Protein AF-A0A6N3UPP6-F1 (afdb_monomer_lite)

Structure (mmCIF, N/CA/C/O backbone):
data_AF-A0A6N3UPP6-F1
#
_entry.id   AF-A0A6N3UPP6-F1
#
loop_
_atom_site.group_PDB
_atom_site.id
_atom_site.type_symbol
_atom_site.label_atom_id
_atom_site.label_alt_id
_atom_site.label_comp_id
_atom_site.label_asym_id
_atom_site.label_entity_id
_atom_site.label_seq_id
_atom_site.pdbx_PDB_ins_code
_atom_site.Cartn_x
_atom_site.Cartn_y
_atom_site.Cartn_z
_atom_site.occupancy
_atom_site.B_iso_or_equiv
_atom_site.auth_seq_id
_atom_site.auth_comp_id
_atom_site.auth_asym_id
_atom_site.auth_atom_id
_atom_site.pdbx_PDB_model_num
ATOM 1 N N . MET A 1 1 ? 21.012 16.000 -3.725 1.00 40.19 1 MET A N 1
ATOM 2 C CA . MET A 1 1 ? 19.597 15.590 -3.665 1.00 40.19 1 MET A CA 1
ATOM 3 C C . MET A 1 1 ? 18.894 16.282 -4.816 1.00 40.19 1 MET A C 1
ATOM 5 O O . MET A 1 1 ? 18.721 17.494 -4.768 1.00 40.19 1 MET A O 1
ATOM 9 N N . GLU A 1 2 ? 18.623 15.549 -5.890 1.00 44.72 2 GLU A N 1
ATOM 10 C CA . GLU A 1 2 ? 17.840 16.058 -7.018 1.00 44.72 2 GLU A CA 1
ATOM 11 C C . GLU A 1 2 ? 16.368 15.728 -6.761 1.00 44.72 2 GLU A C 1
ATOM 13 O O . GLU A 1 2 ? 16.026 14.572 -6.524 1.00 44.72 2 GLU A O 1
ATOM 18 N N . ILE A 1 3 ? 15.515 16.752 -6.757 1.00 43.28 3 ILE A N 1
ATOM 19 C CA . ILE A 1 3 ? 14.064 16.620 -6.613 1.00 43.28 3 ILE A CA 1
ATOM 20 C C . ILE A 1 3 ? 13.468 16.714 -8.014 1.00 43.28 3 ILE A C 1
ATOM 22 O O . ILE A 1 3 ? 13.667 17.714 -8.701 1.00 43.28 3 ILE A O 1
ATOM 26 N N . SER A 1 4 ? 12.775 15.670 -8.455 1.00 50.06 4 SER A N 1
ATOM 27 C CA . SER A 1 4 ? 12.105 15.624 -9.760 1.00 50.06 4 SER A CA 1
ATOM 28 C C . SER A 1 4 ? 10.664 15.159 -9.566 1.00 50.06 4 SER A C 1
ATOM 30 O O . SER A 1 4 ? 10.416 14.336 -8.696 1.00 50.06 4 SER A O 1
ATOM 32 N N . ALA A 1 5 ? 9.735 15.679 -10.372 1.00 50.38 5 ALA A N 1
ATOM 33 C CA . ALA A 1 5 ? 8.290 15.416 -10.324 1.00 50.38 5 ALA A CA 1
ATOM 34 C C . ALA A 1 5 ? 7.556 15.872 -9.038 1.00 50.38 5 ALA A C 1
ATOM 36 O O . ALA A 1 5 ? 7.946 15.573 -7.911 1.00 50.38 5 ALA A O 1
ATOM 37 N N . LEU A 1 6 ? 6.439 16.584 -9.222 1.00 50.19 6 LEU A N 1
ATOM 38 C CA . LEU A 1 6 ? 5.507 16.987 -8.162 1.00 50.19 6 LEU A CA 1
ATOM 39 C C . LEU A 1 6 ? 4.104 16.522 -8.548 1.00 50.19 6 LEU A C 1
ATOM 41 O O . LEU A 1 6 ? 3.486 17.091 -9.448 1.00 50.19 6 LEU A O 1
ATOM 45 N N . LEU A 1 7 ? 3.585 15.513 -7.847 1.00 53.03 7 LEU A N 1
ATOM 46 C CA . LEU A 1 7 ? 2.223 15.023 -8.064 1.00 53.03 7 LEU A CA 1
ATOM 47 C C . LEU A 1 7 ? 1.259 15.674 -7.066 1.00 53.03 7 LEU A C 1
ATOM 49 O O . LEU A 1 7 ? 1.451 15.608 -5.848 1.00 53.03 7 LEU A O 1
ATOM 53 N N . ARG A 1 8 ? 0.205 16.318 -7.587 1.00 52.94 8 ARG A N 1
ATOM 54 C CA . ARG A 1 8 ? -0.885 16.870 -6.769 1.00 52.94 8 ARG A CA 1
ATOM 55 C C . ARG A 1 8 ? -1.881 15.767 -6.429 1.00 52.94 8 ARG A C 1
ATOM 57 O O . ARG A 1 8 ? -2.428 15.133 -7.327 1.00 52.94 8 ARG A O 1
ATOM 64 N N . ARG A 1 9 ? -2.173 15.597 -5.139 1.00 51.66 9 ARG A N 1
ATOM 65 C CA . ARG A 1 9 ? -3.294 14.768 -4.680 1.00 51.66 9 ARG A CA 1
ATOM 66 C C . ARG A 1 9 ? -4.597 15.448 -5.105 1.00 51.66 9 ARG A C 1
ATOM 68 O O . ARG A 1 9 ? -4.849 16.584 -4.710 1.00 51.66 9 ARG A O 1
ATOM 75 N N . THR A 1 10 ? -5.399 14.790 -5.935 1.00 43.66 10 THR A N 1
ATOM 76 C CA . THR A 1 10 ? -6.771 15.225 -6.229 1.00 43.66 10 THR A CA 1
ATOM 77 C C . THR A 1 10 ? -7.722 14.366 -5.408 1.00 43.66 10 THR A C 1
ATOM 79 O O . THR A 1 10 ? -7.639 13.149 -5.436 1.00 43.66 10 THR A O 1
ATOM 82 N N . SER A 1 11 ? -8.596 15.001 -4.629 1.00 43.03 11 SER A N 1
ATOM 83 C CA . SER A 1 11 ? -9.522 14.350 -3.693 1.00 43.03 11 SER A CA 1
ATOM 84 C C . SER A 1 11 ? -10.878 14.013 -4.328 1.00 43.03 11 SER A C 1
ATOM 86 O O . SER A 1 11 ? -11.910 14.070 -3.659 1.00 43.03 11 SER A O 1
ATOM 88 N N . VAL A 1 12 ? -10.911 13.735 -5.634 1.00 44.53 12 VAL A N 1
ATOM 89 C CA . VAL A 1 12 ? -12.170 13.488 -6.349 1.00 44.53 12 VAL A CA 1
ATOM 90 C C . VAL A 1 12 ? -12.482 11.999 -6.316 1.00 44.53 12 VAL A C 1
ATOM 92 O O . VAL A 1 12 ? -11.755 11.191 -6.881 1.00 44.53 12 VAL A O 1
ATOM 95 N N . THR A 1 13 ? -13.587 11.651 -5.661 1.00 46.31 13 THR A N 1
ATOM 96 C CA . THR A 1 13 ? -14.128 10.292 -5.627 1.00 46.31 13 THR A CA 1
ATOM 97 C C . THR A 1 13 ? -14.619 9.908 -7.023 1.00 46.31 13 THR A C 1
ATOM 99 O O . THR A 1 13 ? -15.568 10.512 -7.524 1.00 46.31 13 THR A O 1
ATOM 102 N N . ASP A 1 14 ? -14.001 8.906 -7.650 1.00 53.34 14 ASP A N 1
ATOM 103 C CA . ASP A 1 14 ? -14.517 8.276 -8.869 1.00 53.34 14 ASP A CA 1
ATOM 104 C C . ASP A 1 14 ? -15.115 6.904 -8.505 1.00 53.34 14 ASP A C 1
ATOM 106 O O . ASP A 1 14 ? -14.369 5.965 -8.218 1.00 53.34 14 ASP A O 1
ATOM 110 N N . PRO A 1 15 ? -16.453 6.746 -8.502 1.00 50.06 15 PRO A N 1
ATOM 111 C CA . PRO A 1 15 ? -17.105 5.460 -8.257 1.00 50.06 15 PRO A CA 1
ATOM 112 C C . PRO A 1 15 ? -16.602 4.339 -9.182 1.00 50.06 15 PRO A C 1
ATOM 114 O O . PRO A 1 15 ? -16.596 3.176 -8.778 1.00 50.06 15 PRO A O 1
ATOM 117 N N . GLY A 1 16 ? -16.130 4.673 -10.390 1.00 56.62 16 GLY A N 1
ATOM 118 C CA . GLY A 1 16 ? -15.524 3.725 -11.322 1.00 56.62 16 GLY A CA 1
ATOM 119 C C . GLY A 1 16 ? -14.176 3.168 -10.853 1.00 56.62 16 GLY A C 1
ATOM 120 O O . GLY A 1 16 ? -13.841 2.035 -11.199 1.00 56.62 16 GLY A O 1
ATOM 121 N N . ALA A 1 17 ? -13.431 3.899 -10.018 1.00 56.72 17 ALA A N 1
ATOM 122 C CA . ALA A 1 17 ? -12.094 3.511 -9.566 1.00 56.72 17 ALA A CA 1
ATOM 123 C C . ALA A 1 17 ? -12.094 2.226 -8.715 1.00 56.72 17 ALA A C 1
ATOM 125 O O . ALA A 1 17 ? -11.149 1.438 -8.780 1.00 56.72 17 ALA A O 1
ATOM 126 N N . THR A 1 18 ? -13.177 1.961 -7.971 1.00 60.41 18 THR A N 1
ATOM 127 C CA . THR A 1 18 ? -13.317 0.750 -7.138 1.00 60.41 18 THR A CA 1
ATOM 128 C C . THR A 1 18 ? -13.396 -0.535 -7.966 1.00 60.41 18 THR A C 1
ATOM 130 O O . THR A 1 18 ? -12.596 -1.449 -7.764 1.00 60.41 18 THR A O 1
ATOM 133 N N . ALA A 1 19 ? -14.314 -0.608 -8.933 1.00 64.50 19 ALA A N 1
ATOM 134 C CA . ALA A 1 19 ? -14.424 -1.751 -9.841 1.00 64.50 19 ALA A CA 1
ATOM 135 C C . ALA A 1 19 ? -13.149 -1.928 -10.687 1.00 64.50 19 ALA A C 1
ATOM 137 O O . ALA A 1 19 ? -12.689 -3.051 -10.897 1.00 64.50 19 ALA A O 1
ATOM 138 N N . GLN A 1 20 ? -12.535 -0.818 -11.108 1.00 73.69 20 GLN A N 1
ATOM 139 C CA . GLN A 1 20 ? -11.300 -0.833 -11.892 1.00 73.69 20 GLN A CA 1
ATOM 140 C C . GLN A 1 20 ? -10.111 -1.424 -11.124 1.00 73.69 20 GLN A C 1
ATOM 142 O O . GLN A 1 20 ? -9.315 -2.141 -11.724 1.00 73.69 20 GLN A O 1
ATOM 147 N N . PHE A 1 21 ? -9.986 -1.176 -9.814 1.00 83.00 21 PHE A N 1
ATOM 148 C CA . PHE A 1 21 ? -8.882 -1.736 -9.027 1.00 83.00 21 PHE A CA 1
ATOM 149 C C . PHE A 1 21 ? -8.971 -3.265 -8.891 1.00 83.00 21 PHE A C 1
ATOM 151 O O . PHE A 1 21 ? -7.972 -3.962 -9.067 1.00 83.00 21 PHE A O 1
ATOM 158 N N . GLY A 1 22 ? -10.173 -3.805 -8.651 1.00 82.44 22 GLY A N 1
ATOM 159 C CA . GLY A 1 22 ? -10.391 -5.256 -8.619 1.00 82.44 22 GLY A CA 1
ATOM 160 C C . GLY A 1 22 ? -9.986 -5.926 -9.937 1.00 82.44 22 GLY A C 1
ATOM 161 O O . GLY A 1 22 ? -9.205 -6.874 -9.930 1.00 82.44 22 GLY A O 1
ATOM 162 N N . CYS A 1 23 ? -10.431 -5.374 -11.070 1.00 85.50 23 CYS A N 1
ATOM 163 C CA . CYS A 1 23 ? -10.029 -5.861 -12.391 1.00 85.50 23 CYS A CA 1
ATOM 164 C C . CYS A 1 23 ? -8.518 -5.737 -12.630 1.00 85.50 23 CYS A C 1
ATOM 166 O O . CYS A 1 23 ? -7.918 -6.675 -13.142 1.00 85.50 23 CYS A O 1
ATOM 168 N N . LEU A 1 24 ? -7.897 -4.623 -12.227 1.00 88.00 24 LEU A N 1
ATOM 169 C CA . LEU A 1 24 ? -6.459 -4.393 -12.381 1.00 88.00 24 LEU A CA 1
ATOM 170 C C . LEU A 1 24 ? -5.628 -5.449 -11.647 1.00 88.00 24 LEU A C 1
ATOM 172 O O . LEU A 1 24 ? -4.723 -6.030 -12.236 1.00 88.00 24 LEU A O 1
ATOM 176 N N . THR A 1 25 ? -5.942 -5.730 -10.381 1.00 85.94 25 THR A N 1
ATOM 177 C CA . THR A 1 25 ? -5.197 -6.734 -9.598 1.00 85.94 25 THR A CA 1
ATOM 178 C C . THR A 1 25 ? -5.322 -8.141 -10.190 1.00 85.94 25 THR A C 1
ATOM 180 O O . THR A 1 25 ? -4.328 -8.864 -10.277 1.00 85.94 25 THR A O 1
ATOM 183 N N . GLN A 1 26 ? -6.519 -8.514 -10.654 1.00 88.00 26 GLN A N 1
ATOM 184 C CA . GLN A 1 26 ? -6.758 -9.801 -11.307 1.00 88.00 26 GLN A CA 1
ATOM 185 C C . GLN A 1 26 ? -6.028 -9.910 -12.654 1.00 88.00 26 GLN A C 1
ATOM 187 O O . GLN A 1 26 ? -5.375 -10.922 -12.912 1.00 88.00 26 GLN A O 1
ATOM 192 N N . ASP A 1 27 ? -6.115 -8.876 -13.489 1.00 90.88 27 ASP A N 1
ATOM 193 C CA . ASP A 1 27 ? -5.466 -8.830 -14.798 1.00 90.88 27 ASP A CA 1
ATOM 194 C C . ASP A 1 27 ? -3.939 -8.873 -14.665 1.00 90.88 27 ASP A C 1
ATOM 196 O O . ASP A 1 27 ? -3.284 -9.688 -15.309 1.00 90.88 27 ASP A O 1
ATOM 200 N N . LEU A 1 28 ? -3.365 -8.101 -13.736 1.00 90.56 28 LEU A N 1
ATOM 201 C CA . LEU A 1 28 ? -1.935 -8.150 -13.427 1.00 90.56 28 LEU A CA 1
ATOM 202 C C . LEU A 1 28 ? -1.478 -9.545 -13.012 1.00 90.56 28 LEU A C 1
ATOM 204 O O . LEU A 1 28 ? -0.473 -10.045 -13.520 1.00 90.56 28 LEU A O 1
ATOM 208 N N . HIS A 1 29 ? -2.212 -10.184 -12.100 1.00 87.62 29 HIS A N 1
ATOM 209 C CA . HIS A 1 29 ? -1.880 -11.534 -11.663 1.00 87.62 29 HIS A CA 1
ATOM 210 C C . HIS A 1 29 ? -1.928 -12.530 -12.829 1.00 87.62 29 HIS A C 1
ATOM 212 O O . HIS A 1 29 ? -1.023 -13.357 -12.972 1.00 87.62 29 HIS A O 1
ATOM 218 N N . GLN A 1 30 ? -2.944 -12.429 -13.691 1.00 91.12 30 GLN A N 1
ATOM 219 C CA . GLN A 1 30 ? -3.067 -13.268 -14.879 1.00 91.12 30 GLN A CA 1
ATOM 220 C C . GLN A 1 30 ? -1.915 -13.025 -15.862 1.00 91.12 30 GLN A C 1
ATOM 222 O O . GLN A 1 30 ? -1.273 -13.987 -16.288 1.00 91.12 30 GLN A O 1
ATOM 227 N N . GLN A 1 31 ? -1.610 -11.764 -16.180 1.00 92.00 31 GLN A N 1
ATOM 228 C CA . GLN A 1 31 ? -0.517 -11.403 -17.079 1.00 92.00 31 GLN A CA 1
ATOM 229 C C . GLN A 1 31 ? 0.828 -11.932 -16.566 1.00 92.00 31 GLN A C 1
ATOM 231 O O . GLN A 1 31 ? 1.557 -12.577 -17.317 1.00 92.00 31 GLN A O 1
ATOM 236 N N . LEU A 1 32 ? 1.147 -11.716 -15.287 1.00 88.94 32 LEU A N 1
ATOM 237 C CA . LEU A 1 32 ? 2.410 -12.166 -14.692 1.00 88.94 32 LEU A CA 1
ATOM 238 C C . LEU A 1 32 ? 2.504 -13.693 -14.625 1.00 88.94 32 LEU A C 1
ATOM 240 O O . LEU A 1 32 ? 3.573 -14.252 -14.866 1.00 88.94 32 LEU A O 1
ATOM 244 N N . SER A 1 33 ? 1.392 -14.377 -14.354 1.00 86.62 33 SER A N 1
ATOM 245 C CA . SER A 1 33 ? 1.356 -15.842 -14.306 1.00 86.62 33 SER A CA 1
ATOM 246 C C . SER A 1 33 ? 1.502 -16.478 -15.691 1.00 86.62 33 SER A C 1
ATOM 248 O O . SER A 1 33 ? 2.164 -17.505 -15.824 1.00 86.62 33 SER A O 1
ATOM 250 N N . MET A 1 34 ? 0.903 -15.878 -16.726 1.00 89.50 34 MET A N 1
ATOM 251 C CA . MET A 1 34 ? 0.924 -16.411 -18.094 1.00 89.50 34 MET A CA 1
ATOM 252 C C . MET A 1 34 ? 2.175 -16.014 -18.883 1.00 89.50 34 MET A C 1
ATOM 254 O O . MET A 1 34 ? 2.694 -16.822 -19.652 1.00 89.50 34 MET A O 1
ATOM 258 N N . HIS A 1 35 ? 2.642 -14.777 -18.722 1.00 88.06 35 HIS A N 1
ATOM 259 C CA . HIS A 1 35 ? 3.670 -14.178 -19.577 1.00 88.06 35 HIS A CA 1
ATOM 260 C C . HIS A 1 35 ? 4.975 -13.867 -18.834 1.00 88.06 35 HIS A C 1
ATOM 262 O O . HIS A 1 35 ? 5.985 -13.569 -19.470 1.00 88.06 35 HIS A O 1
ATOM 268 N N . GLY A 1 36 ? 5.005 -13.970 -17.500 1.00 85.81 36 GLY A N 1
ATOM 269 C CA . GLY A 1 36 ? 6.211 -13.723 -16.712 1.00 85.81 36 GLY A CA 1
ATOM 270 C C . GLY A 1 36 ? 6.796 -12.337 -16.987 1.00 85.81 36 GLY A C 1
ATOM 271 O O . GLY A 1 36 ? 6.097 -11.333 -16.874 1.00 85.81 36 GLY A O 1
ATOM 272 N N . LYS A 1 37 ? 8.077 -12.285 -17.380 1.00 86.94 37 LYS A N 1
ATOM 273 C CA . LYS A 1 37 ? 8.785 -11.034 -17.716 1.00 86.94 37 LYS A CA 1
ATOM 274 C C . LYS A 1 37 ? 8.234 -10.327 -18.966 1.00 86.94 37 LYS A C 1
ATOM 276 O O . LYS A 1 37 ? 8.470 -9.136 -19.125 1.00 86.94 37 LYS A O 1
ATOM 281 N N . GLU A 1 38 ? 7.484 -11.033 -19.813 1.00 88.88 38 GLU A N 1
ATOM 282 C CA . GLU A 1 38 ? 6.887 -10.494 -21.044 1.00 88.88 38 GLU A CA 1
ATOM 283 C C . GLU A 1 38 ? 5.474 -9.923 -20.827 1.00 88.88 38 GLU A C 1
ATOM 285 O O . GLU A 1 38 ? 4.799 -9.547 -21.784 1.00 88.88 38 GLU A O 1
ATOM 290 N N . ALA A 1 39 ? 4.991 -9.871 -19.580 1.00 91.75 39 ALA A N 1
ATOM 291 C CA . ALA A 1 39 ? 3.706 -9.262 -19.255 1.00 91.75 39 ALA A CA 1
ATOM 292 C C . ALA A 1 39 ? 3.663 -7.791 -19.704 1.00 91.75 39 ALA A C 1
ATOM 294 O O . ALA A 1 39 ? 4.552 -7.009 -19.361 1.00 91.75 39 ALA A O 1
ATOM 295 N N . SER A 1 40 ? 2.603 -7.386 -20.414 1.00 91.69 40 SER A N 1
ATOM 296 C CA . SER A 1 40 ? 2.463 -6.010 -20.920 1.00 91.69 40 SER A CA 1
ATOM 297 C C . SER A 1 40 ? 2.521 -4.958 -19.814 1.00 91.69 40 SER A C 1
ATOM 299 O O . SER A 1 40 ? 3.111 -3.900 -20.014 1.00 91.69 40 SER A O 1
ATOM 301 N N . ALA A 1 41 ? 2.005 -5.272 -18.625 1.00 91.69 41 ALA A N 1
ATOM 302 C CA . ALA A 1 41 ? 2.076 -4.381 -17.474 1.00 91.69 41 ALA A CA 1
ATOM 303 C C . ALA A 1 41 ? 3.514 -4.038 -17.041 1.00 91.69 41 ALA A C 1
ATOM 305 O O . ALA A 1 41 ? 3.758 -2.937 -16.556 1.00 91.69 41 ALA A O 1
ATOM 306 N N . LEU A 1 42 ? 4.484 -4.941 -17.242 1.00 92.12 42 LEU A N 1
ATOM 307 C CA . LEU A 1 42 ? 5.899 -4.679 -16.937 1.00 92.12 42 LEU A CA 1
ATOM 308 C C . LEU A 1 42 ? 6.561 -3.728 -17.946 1.00 92.12 42 LEU A C 1
ATOM 310 O O . LEU A 1 42 ? 7.644 -3.211 -17.676 1.00 92.12 42 LEU A O 1
ATOM 314 N N . GLN A 1 43 ? 5.922 -3.504 -19.097 1.00 90.00 43 GLN A N 1
ATOM 315 C CA . GLN A 1 43 ? 6.387 -2.603 -20.153 1.00 90.00 43 GLN A CA 1
ATOM 316 C C . GLN A 1 43 ? 5.728 -1.217 -20.073 1.00 90.00 43 GLN A C 1
ATOM 318 O O . GLN A 1 43 ? 6.107 -0.311 -20.820 1.00 90.00 43 GLN A O 1
ATOM 323 N N . GLU A 1 44 ? 4.744 -1.036 -19.186 1.00 91.31 44 GLU A N 1
ATOM 324 C CA . GLU A 1 44 ? 4.096 0.253 -18.972 1.00 91.31 44 GLU A CA 1
ATOM 325 C C . GLU A 1 44 ? 5.098 1.300 -18.480 1.00 91.31 44 GLU A C 1
ATOM 327 O O . GLU A 1 44 ? 5.967 1.040 -17.647 1.00 91.31 44 GLU A O 1
ATOM 332 N N . LEU A 1 45 ? 4.944 2.522 -18.987 1.00 88.25 45 LEU A N 1
ATOM 333 C CA . LEU A 1 45 ? 5.704 3.679 -18.538 1.00 88.25 45 LEU A CA 1
ATOM 334 C C . LEU A 1 45 ? 4.757 4.696 -17.905 1.00 88.25 45 LEU A C 1
ATOM 336 O O . LEU A 1 45 ? 3.645 4.876 -18.411 1.00 88.25 45 LEU A O 1
ATOM 340 N N . PRO A 1 46 ? 5.201 5.409 -16.857 1.00 85.06 46 PRO A N 1
ATOM 341 C CA . PRO A 1 46 ? 4.415 6.481 -16.269 1.00 85.06 46 PRO A CA 1
ATOM 342 C C . PRO A 1 46 ? 4.157 7.602 -17.285 1.00 85.06 46 PRO A C 1
ATOM 344 O O . PRO A 1 46 ? 4.932 7.806 -18.229 1.00 85.06 46 PRO A O 1
ATOM 347 N N . GLU A 1 47 ? 3.062 8.342 -17.085 1.00 81.31 47 GLU A N 1
ATOM 348 C CA . GLU A 1 47 ? 2.703 9.487 -17.931 1.00 81.31 47 GLU A CA 1
ATOM 349 C C . GLU A 1 47 ? 3.818 10.544 -17.941 1.00 81.31 47 GLU A C 1
ATOM 351 O O . GLU A 1 47 ? 4.260 10.992 -19.003 1.00 81.31 47 GLU A O 1
ATOM 356 N N . GLU A 1 48 ? 4.342 10.886 -16.761 1.00 78.00 48 GLU A N 1
ATOM 357 C CA . GLU A 1 48 ? 5.537 11.712 -16.636 1.00 78.00 48 GLU A CA 1
ATOM 358 C C . GLU A 1 48 ? 6.798 10.866 -16.857 1.00 78.00 48 GLU A C 1
ATOM 360 O O . GLU A 1 48 ? 7.069 9.912 -16.131 1.00 78.00 48 GLU A O 1
ATOM 365 N N . ARG A 1 49 ? 7.609 11.245 -17.849 1.00 83.12 49 ARG A N 1
ATOM 366 C CA . ARG A 1 49 ? 8.774 10.463 -18.300 1.00 83.12 49 ARG A CA 1
ATOM 367 C C . ARG A 1 49 ? 10.114 11.117 -17.975 1.00 83.12 49 ARG A C 1
ATOM 369 O O . ARG A 1 49 ? 11.059 11.026 -18.757 1.00 83.12 49 ARG A O 1
ATOM 376 N N . THR A 1 50 ? 10.207 11.798 -16.836 1.00 82.25 50 THR A N 1
ATOM 377 C CA . THR A 1 50 ? 11.511 12.246 -16.327 1.00 82.25 50 THR A CA 1
ATOM 378 C C . THR A 1 50 ? 12.380 11.026 -15.982 1.00 82.25 50 THR A C 1
ATOM 380 O O . THR A 1 50 ? 11.834 9.990 -15.587 1.00 82.25 50 THR A O 1
ATOM 383 N N . PRO A 1 51 ? 13.719 11.099 -16.121 1.00 82.19 51 PRO A N 1
ATOM 384 C CA . PRO A 1 51 ? 14.598 9.958 -15.850 1.00 82.19 51 PRO A CA 1
ATOM 385 C C . PRO A 1 51 ? 14.365 9.331 -14.470 1.00 82.19 51 PRO A C 1
ATOM 387 O O . PRO A 1 51 ? 14.249 8.115 -14.353 1.00 82.19 51 PRO A O 1
ATOM 390 N N . GLN A 1 52 ? 14.206 10.164 -13.441 1.00 80.12 52 GLN A N 1
ATOM 391 C CA . GLN A 1 52 ? 13.954 9.741 -12.066 1.00 80.12 52 GLN A CA 1
ATOM 392 C C . GLN A 1 52 ? 12.621 8.991 -11.948 1.00 80.12 52 GLN A C 1
ATOM 394 O O . GLN A 1 52 ? 12.570 7.899 -11.387 1.00 80.12 52 GLN A O 1
ATOM 399 N N . ARG A 1 53 ? 11.542 9.525 -12.533 1.00 85.19 53 ARG A N 1
ATOM 400 C CA . ARG A 1 53 ? 10.213 8.902 -12.491 1.00 85.19 53 ARG A CA 1
ATOM 401 C C . ARG A 1 53 ? 10.189 7.543 -13.195 1.00 85.19 53 ARG A C 1
ATOM 403 O O . ARG A 1 53 ? 9.553 6.615 -12.691 1.00 85.19 53 ARG A O 1
ATOM 410 N N . VAL A 1 54 ? 10.899 7.418 -14.318 1.00 87.81 54 VAL A N 1
ATOM 411 C CA . VAL A 1 54 ? 11.046 6.154 -15.056 1.00 87.81 54 VAL A CA 1
ATOM 412 C C . VAL A 1 54 ? 11.853 5.139 -14.243 1.00 87.81 54 VAL A C 1
ATOM 414 O O . VAL A 1 54 ? 11.413 3.998 -14.116 1.00 87.81 54 VAL A O 1
ATOM 417 N N . ILE A 1 55 ? 12.972 5.549 -13.630 1.00 87.75 55 ILE A N 1
ATOM 418 C CA . ILE A 1 55 ? 13.778 4.681 -12.751 1.00 87.75 55 ILE A CA 1
ATOM 419 C C . ILE A 1 55 ? 12.928 4.126 -11.603 1.00 87.75 55 ILE A C 1
ATOM 421 O O . ILE A 1 55 ? 12.997 2.934 -11.318 1.00 87.75 55 ILE A O 1
ATOM 425 N N . MET A 1 56 ? 12.076 4.945 -10.984 1.00 87.38 56 MET A N 1
ATOM 426 C CA . MET A 1 56 ? 11.194 4.484 -9.906 1.00 87.38 56 MET A CA 1
ATOM 427 C C . MET A 1 56 ? 10.146 3.477 -10.375 1.00 87.38 56 MET A C 1
ATOM 429 O O . MET A 1 56 ? 9.878 2.504 -9.672 1.00 87.38 56 MET A O 1
ATOM 433 N N . SER A 1 57 ? 9.590 3.675 -11.572 1.00 91.62 57 SER A N 1
ATOM 434 C CA . SER A 1 57 ? 8.670 2.703 -12.168 1.00 91.62 57 SER A CA 1
ATOM 435 C C . SER A 1 57 ? 9.379 1.372 -12.439 1.00 91.62 57 SER A C 1
ATOM 437 O O . SER A 1 57 ? 8.865 0.313 -12.093 1.00 91.62 57 SER A O 1
ATOM 439 N N . MET A 1 58 ? 10.601 1.418 -12.979 1.00 93.69 58 MET A N 1
ATOM 440 C CA . MET A 1 58 ? 11.435 0.229 -13.194 1.00 93.69 58 MET A CA 1
ATOM 441 C C . MET A 1 58 ? 11.803 -0.466 -11.874 1.00 93.69 58 MET A C 1
ATOM 443 O O . MET A 1 58 ? 11.827 -1.695 -11.799 1.00 93.69 58 MET A O 1
ATOM 447 N N . GLN A 1 59 ? 12.059 0.304 -10.813 1.00 93.56 59 GLN A N 1
ATOM 448 C CA . GLN A 1 59 ? 12.340 -0.222 -9.478 1.00 93.56 59 GLN A CA 1
ATOM 449 C C . GLN A 1 59 ? 11.120 -0.939 -8.893 1.00 93.56 59 GLN A C 1
ATOM 451 O O . GLN A 1 59 ? 11.279 -1.992 -8.279 1.00 93.56 59 GLN A O 1
ATOM 456 N N . ALA A 1 60 ? 9.906 -0.425 -9.122 1.00 94.81 60 ALA A N 1
ATOM 457 C CA . ALA A 1 60 ? 8.674 -1.111 -8.740 1.00 94.81 60 ALA A CA 1
ATOM 458 C C . ALA A 1 60 ? 8.529 -2.461 -9.464 1.00 94.81 60 ALA A C 1
ATOM 460 O O . ALA A 1 60 ? 8.230 -3.458 -8.808 1.00 94.81 60 ALA A O 1
ATOM 461 N N . SER A 1 61 ? 8.818 -2.524 -10.771 1.00 95.12 61 SER A N 1
ATOM 462 C CA . SER A 1 61 ? 8.837 -3.783 -11.537 1.00 95.12 61 SER A CA 1
ATOM 463 C C . SER A 1 61 ? 9.846 -4.780 -10.978 1.00 95.12 61 SER A C 1
ATOM 465 O O . SER A 1 61 ? 9.508 -5.941 -10.747 1.00 95.12 61 SER A O 1
ATOM 467 N N . ASN A 1 62 ? 11.071 -4.327 -10.705 1.00 94.81 62 ASN A N 1
ATOM 468 C CA . ASN A 1 62 ? 12.100 -5.166 -10.102 1.00 94.81 62 ASN A CA 1
ATOM 469 C C . ASN A 1 62 ? 11.675 -5.686 -8.725 1.00 94.81 62 ASN A C 1
ATOM 471 O O . ASN A 1 62 ? 11.742 -6.890 -8.503 1.00 94.81 62 ASN A O 1
ATOM 475 N N . TYR A 1 63 ? 11.202 -4.814 -7.830 1.00 94.69 63 TYR A N 1
ATOM 476 C CA . TYR A 1 63 ? 10.736 -5.213 -6.500 1.00 94.69 63 TYR A CA 1
ATOM 477 C C . TYR A 1 63 ? 9.575 -6.212 -6.573 1.00 94.69 63 TYR A C 1
ATOM 479 O O . TYR A 1 63 ? 9.607 -7.229 -5.881 1.00 94.69 63 TYR A O 1
ATOM 487 N N . LEU A 1 64 ? 8.582 -5.973 -7.438 1.00 93.00 64 LEU A N 1
ATOM 488 C CA . LEU A 1 64 ? 7.463 -6.895 -7.636 1.00 93.00 64 LEU A CA 1
ATOM 489 C C . LEU A 1 64 ? 7.964 -8.282 -8.057 1.00 93.00 64 LEU A C 1
ATOM 491 O O . LEU A 1 64 ? 7.618 -9.283 -7.434 1.00 93.00 64 LEU A O 1
ATOM 495 N N . LEU A 1 65 ? 8.811 -8.344 -9.084 1.00 92.19 65 LEU A N 1
ATOM 496 C CA . LEU A 1 65 ? 9.336 -9.607 -9.594 1.00 92.19 65 LEU A CA 1
ATOM 497 C C . LEU A 1 65 ? 10.169 -10.346 -8.544 1.00 92.19 65 LEU A C 1
ATOM 499 O O . LEU A 1 65 ? 9.914 -11.522 -8.291 1.00 92.19 65 LEU A O 1
ATOM 503 N N . THR A 1 66 ? 11.124 -9.666 -7.907 1.00 91.94 66 THR A N 1
ATOM 504 C CA . THR A 1 66 ? 12.068 -10.326 -6.999 1.00 91.94 66 THR A CA 1
ATOM 505 C C . THR A 1 66 ? 11.469 -10.646 -5.642 1.00 91.94 66 THR A C 1
ATOM 507 O O . THR A 1 66 ? 11.710 -11.720 -5.108 1.00 91.94 66 THR A O 1
ATOM 510 N N . SER A 1 67 ? 10.718 -9.718 -5.051 1.00 88.06 67 SER A N 1
ATOM 511 C CA . SER A 1 67 ? 10.269 -9.855 -3.664 1.00 88.06 67 SER A CA 1
ATOM 512 C C . SER A 1 67 ? 8.908 -10.521 -3.541 1.00 88.06 67 SER A C 1
ATOM 514 O O . SER A 1 67 ? 8.618 -11.072 -2.485 1.00 88.06 67 SER A O 1
ATOM 516 N N . LEU A 1 68 ? 8.077 -10.466 -4.586 1.00 79.88 68 LEU A N 1
ATOM 517 C CA . LEU A 1 68 ? 6.678 -10.896 -4.504 1.00 79.88 68 LEU A CA 1
ATOM 518 C C . LEU A 1 68 ? 6.358 -12.088 -5.417 1.00 79.88 68 LEU A C 1
ATOM 520 O O . LEU A 1 68 ? 5.428 -12.832 -5.121 1.00 79.88 68 LEU A O 1
ATOM 524 N N . TYR A 1 69 ? 7.135 -12.301 -6.484 1.00 83.69 69 TYR A N 1
ATOM 525 C CA . TYR A 1 69 ? 6.952 -13.417 -7.425 1.00 83.69 69 TYR A CA 1
ATOM 526 C C . TYR A 1 69 ? 8.145 -14.387 -7.499 1.00 83.69 69 TYR A C 1
ATOM 528 O O . TYR A 1 69 ? 8.084 -15.348 -8.270 1.00 83.69 69 TYR A O 1
ATOM 536 N N . ASP A 1 70 ? 9.210 -14.148 -6.722 1.00 86.44 70 ASP A N 1
ATOM 537 C CA . ASP A 1 70 ? 10.455 -14.937 -6.719 1.00 86.44 70 ASP A CA 1
ATOM 538 C C . ASP A 1 70 ? 11.024 -15.155 -8.139 1.00 86.44 70 ASP A C 1
ATOM 540 O O . ASP A 1 70 ? 11.341 -16.262 -8.583 1.00 86.44 70 ASP A O 1
ATOM 544 N N . LYS A 1 71 ? 11.067 -14.068 -8.917 1.00 87.31 71 LYS A N 1
ATOM 545 C CA . LYS A 1 71 ? 11.623 -14.014 -10.274 1.00 87.31 71 LYS A CA 1
ATOM 546 C C . LYS A 1 71 ? 12.862 -13.133 -10.305 1.00 87.31 71 LYS A C 1
ATOM 548 O O . LYS A 1 71 ? 13.046 -12.240 -9.487 1.00 87.31 71 LYS A O 1
ATOM 553 N N . GLU A 1 72 ? 13.700 -13.339 -11.311 1.00 89.88 72 GLU A N 1
ATOM 554 C CA . GLU A 1 72 ? 14.803 -12.426 -11.600 1.00 89.88 72 GLU A CA 1
ATOM 555 C C . GLU A 1 72 ? 14.306 -11.010 -11.928 1.00 89.88 72 GLU A C 1
ATOM 557 O O . GLU A 1 72 ? 13.253 -10.834 -12.551 1.00 89.88 72 GLU A O 1
ATOM 562 N N . LYS A 1 73 ? 15.127 -10.008 -11.593 1.00 92.00 73 LYS A N 1
ATOM 563 C CA . LYS A 1 73 ? 14.888 -8.616 -11.983 1.00 92.00 73 LYS A CA 1
ATOM 564 C C . LYS A 1 73 ? 14.793 -8.460 -13.509 1.00 92.00 73 LYS A C 1
ATOM 566 O O . LYS A 1 73 ? 15.364 -9.247 -14.271 1.00 92.00 73 LYS A O 1
ATOM 571 N N . LEU A 1 74 ? 14.059 -7.435 -13.937 1.00 93.50 74 LEU A N 1
ATOM 572 C CA . LEU A 1 74 ? 13.873 -7.081 -15.346 1.00 93.50 74 LEU A CA 1
ATOM 573 C C . LEU A 1 74 ? 14.877 -6.015 -15.800 1.00 93.50 74 LEU A C 1
ATOM 575 O O . LEU A 1 74 ? 15.344 -6.043 -16.934 1.00 93.50 74 LEU A O 1
ATOM 579 N N . HIS A 1 75 ? 15.222 -5.083 -14.910 1.00 92.38 75 HIS A N 1
ATOM 580 C CA . HIS A 1 75 ? 16.090 -3.949 -15.213 1.00 92.38 75 HIS A CA 1
ATOM 581 C C . HIS A 1 75 ? 17.400 -4.058 -14.433 1.00 92.38 75 HIS A C 1
ATOM 583 O O . HIS A 1 75 ? 17.436 -3.808 -13.227 1.00 92.38 75 HIS A O 1
ATOM 589 N N . ASP A 1 76 ? 18.492 -4.415 -15.112 1.00 89.19 76 ASP A N 1
ATOM 590 C CA . ASP A 1 76 ? 19.755 -4.755 -14.447 1.00 89.19 76 ASP A CA 1
ATOM 591 C C . ASP A 1 76 ? 20.381 -3.609 -13.648 1.00 89.19 76 ASP A C 1
ATOM 593 O O . ASP A 1 76 ? 20.954 -3.846 -12.584 1.00 89.19 76 ASP A O 1
ATOM 597 N N . ASN A 1 77 ? 20.217 -2.374 -14.116 1.00 87.75 77 ASN A N 1
ATOM 598 C CA . ASN A 1 77 ? 20.824 -1.185 -13.512 1.00 87.75 77 ASN A CA 1
ATOM 599 C C . ASN A 1 77 ? 19.912 -0.481 -12.496 1.00 87.75 77 ASN A C 1
ATOM 601 O O . ASN A 1 77 ? 20.197 0.645 -12.097 1.00 87.75 77 ASN A O 1
ATOM 605 N N . VAL A 1 78 ? 18.802 -1.110 -12.105 1.00 89.94 78 VAL A N 1
ATOM 606 C CA . VAL A 1 78 ? 17.823 -0.527 -11.184 1.00 89.94 78 VAL A CA 1
ATOM 607 C C . VAL A 1 78 ? 17.714 -1.393 -9.933 1.00 89.94 78 VAL A C 1
ATOM 609 O O . VAL A 1 78 ? 17.788 -2.622 -9.998 1.00 89.94 78 VAL A O 1
ATOM 612 N N . ALA A 1 79 ? 17.552 -0.748 -8.779 1.00 89.12 79 ALA A N 1
ATOM 613 C CA . ALA A 1 79 ? 17.411 -1.427 -7.498 1.00 89.12 79 ALA A CA 1
ATOM 614 C C . ALA A 1 79 ? 16.183 -2.357 -7.462 1.00 89.12 79 ALA A C 1
ATOM 616 O O . ALA A 1 79 ? 15.247 -2.231 -8.252 1.00 89.12 79 ALA A O 1
ATOM 617 N N . THR A 1 80 ? 16.190 -3.291 -6.513 1.00 92.69 80 THR A N 1
ATOM 618 C CA . THR A 1 80 ? 15.069 -4.196 -6.209 1.00 92.69 80 THR A CA 1
ATOM 619 C C . THR A 1 80 ? 14.364 -3.819 -4.907 1.00 92.69 80 THR A C 1
ATOM 621 O O . THR A 1 80 ? 13.520 -4.562 -4.429 1.00 92.69 80 THR A O 1
ATOM 624 N N . THR A 1 81 ? 14.718 -2.694 -4.283 1.00 91.75 81 THR A N 1
ATOM 625 C CA . THR A 1 81 ? 14.111 -2.244 -3.026 1.00 91.75 81 THR A CA 1
ATOM 626 C C . THR A 1 81 ? 12.736 -1.626 -3.269 1.00 91.75 81 THR A C 1
ATOM 628 O O . THR A 1 81 ? 12.504 -1.001 -4.300 1.00 91.75 81 THR A O 1
ATOM 631 N N . ASN A 1 82 ? 11.826 -1.749 -2.299 1.00 93.06 82 ASN A N 1
ATOM 632 C CA . ASN A 1 82 ? 10.489 -1.160 -2.393 1.00 93.06 82 ASN A CA 1
ATOM 633 C C . ASN A 1 82 ? 10.560 0.381 -2.515 1.00 93.06 82 ASN A C 1
ATOM 635 O O . ASN A 1 82 ? 10.949 1.035 -1.538 1.00 93.06 82 ASN A O 1
ATOM 639 N N . PRO A 1 83 ? 10.133 0.979 -3.647 1.00 90.88 83 PRO A N 1
ATOM 640 C CA . PRO A 1 83 ? 10.209 2.426 -3.857 1.00 90.88 83 PRO A CA 1
ATOM 641 C C . PRO A 1 83 ? 9.220 3.221 -2.987 1.00 90.88 83 PRO A C 1
ATOM 643 O O . PRO A 1 83 ? 9.363 4.435 -2.851 1.00 90.88 83 PRO A O 1
ATOM 646 N N . PHE A 1 84 ? 8.236 2.564 -2.365 1.00 91.44 84 PHE A N 1
ATOM 647 C CA . PHE A 1 84 ? 7.225 3.190 -1.509 1.00 91.44 84 PHE A CA 1
ATOM 648 C C . PHE A 1 84 ? 7.442 2.932 -0.010 1.00 91.44 84 PHE A C 1
ATOM 650 O O . PHE A 1 84 ? 6.601 3.304 0.812 1.00 91.44 84 PHE A O 1
ATOM 657 N N . LYS A 1 85 ? 8.574 2.326 0.385 1.00 89.06 85 LYS A N 1
ATOM 658 C CA . LYS A 1 85 ? 8.845 1.927 1.780 1.00 89.06 85 LYS A CA 1
ATOM 659 C C . LYS A 1 85 ? 8.674 3.066 2.795 1.00 89.06 85 LYS A C 1
ATOM 661 O O . LYS A 1 85 ? 8.246 2.799 3.914 1.00 89.06 85 LYS A O 1
ATOM 666 N N . GLY A 1 86 ? 8.995 4.307 2.422 1.00 84.44 86 GLY A N 1
ATOM 667 C CA . GLY A 1 86 ? 8.910 5.484 3.299 1.00 84.44 86 GLY A CA 1
ATOM 668 C C . GLY A 1 86 ? 7.550 6.191 3.324 1.00 84.44 86 GLY A C 1
ATOM 669 O O . GLY A 1 86 ? 7.341 7.084 4.143 1.00 84.44 86 GLY A O 1
ATOM 670 N N . MET A 1 87 ? 6.615 5.815 2.453 1.00 86.69 87 MET A N 1
ATOM 671 C CA . MET A 1 87 ? 5.350 6.537 2.306 1.00 86.69 87 MET A CA 1
ATOM 672 C C . MET A 1 87 ? 4.374 6.275 3.445 1.00 86.69 87 MET A C 1
ATOM 674 O O . MET A 1 87 ? 4.386 5.184 4.006 1.00 86.69 87 MET A O 1
ATOM 678 N N . ASP A 1 88 ? 3.509 7.243 3.764 1.00 89.81 88 ASP A N 1
ATOM 679 C CA . ASP A 1 88 ? 2.410 7.037 4.718 1.00 89.81 88 ASP A CA 1
ATOM 680 C C . ASP A 1 88 ? 1.262 6.201 4.128 1.00 89.81 88 ASP A C 1
ATOM 682 O O . ASP A 1 88 ? 1.134 6.061 2.906 1.00 89.81 88 ASP A O 1
ATOM 686 N N . ARG A 1 89 ? 0.434 5.623 5.009 1.00 92.75 89 ARG A N 1
ATOM 687 C CA . ARG A 1 89 ? -0.673 4.727 4.637 1.00 92.75 89 ARG A CA 1
ATOM 688 C C . ARG A 1 89 ? -1.659 5.395 3.676 1.00 92.75 89 ARG A C 1
ATOM 690 O O . ARG A 1 89 ? -2.011 4.796 2.662 1.00 92.75 89 ARG A O 1
ATOM 697 N N . LEU A 1 90 ? -2.069 6.630 3.967 1.00 89.75 90 LEU A N 1
ATOM 698 C CA . LEU A 1 90 ? -3.015 7.372 3.129 1.00 89.75 90 LEU A CA 1
ATOM 699 C C . LEU A 1 90 ? -2.477 7.579 1.714 1.00 89.75 90 LEU A C 1
ATOM 701 O O . LEU A 1 90 ? -3.195 7.427 0.730 1.00 89.75 90 LEU A O 1
ATOM 705 N N . SER A 1 91 ? -1.193 7.874 1.593 1.00 87.62 91 SER A N 1
ATOM 706 C CA . SER A 1 91 ? -0.568 8.092 0.297 1.00 87.62 91 SER A CA 1
ATOM 707 C C . SER A 1 91 ? -0.437 6.795 -0.503 1.00 87.62 91 SER A C 1
ATOM 709 O O . SER A 1 91 ? -0.702 6.798 -1.701 1.00 87.62 91 SER A O 1
ATOM 711 N N . LEU A 1 92 ? -0.098 5.677 0.152 1.00 92.06 92 LEU A N 1
ATOM 712 C CA . LEU A 1 92 ? -0.142 4.346 -0.470 1.00 92.06 92 LEU A CA 1
ATOM 713 C C . LEU A 1 92 ? -1.555 4.003 -0.963 1.00 92.06 92 LEU A C 1
ATOM 715 O O . LEU A 1 92 ? -1.713 3.491 -2.068 1.00 92.06 92 LEU A O 1
ATOM 719 N N . SER A 1 93 ? -2.574 4.331 -0.163 1.00 91.25 93 SER A N 1
ATOM 720 C CA . SER A 1 93 ? -3.982 4.154 -0.522 1.00 91.25 93 SER A CA 1
ATOM 721 C C . SER A 1 93 ? -4.355 4.949 -1.777 1.00 91.25 93 SER A C 1
ATOM 723 O O . SER A 1 93 ? -4.895 4.382 -2.726 1.00 91.25 93 SER A O 1
ATOM 725 N N . HIS A 1 94 ? -3.993 6.233 -1.842 1.00 87.56 94 HIS A N 1
ATOM 726 C CA . HIS A 1 94 ? -4.217 7.042 -3.043 1.00 87.56 94 HIS A CA 1
ATOM 727 C C . HIS A 1 94 ? -3.490 6.478 -4.268 1.00 87.56 94 HIS A C 1
ATOM 729 O O . HIS A 1 94 ? -4.088 6.395 -5.334 1.00 87.56 94 HIS A O 1
ATOM 735 N N . ILE A 1 95 ? -2.233 6.041 -4.140 1.00 87.81 95 ILE A N 1
ATOM 736 C CA . ILE A 1 95 ? -1.503 5.453 -5.273 1.00 87.81 95 ILE A CA 1
ATOM 737 C C . ILE A 1 95 ? -2.205 4.184 -5.761 1.00 87.81 95 ILE A C 1
ATOM 739 O O . ILE A 1 95 ? -2.493 4.063 -6.948 1.00 87.81 95 ILE A O 1
ATOM 743 N N . ALA A 1 96 ? -2.530 3.255 -4.864 1.00 90.75 96 ALA A N 1
ATOM 744 C CA . ALA A 1 96 ? -3.149 1.989 -5.239 1.00 90.75 96 ALA A CA 1
ATOM 745 C C . ALA A 1 96 ? -4.523 2.188 -5.910 1.00 90.75 96 ALA A C 1
ATOM 747 O O . ALA A 1 96 ? -4.761 1.707 -7.025 1.00 90.75 96 ALA A O 1
ATOM 748 N N . PHE A 1 97 ? -5.415 2.940 -5.265 1.00 86.75 97 PHE A N 1
ATOM 749 C CA . PHE A 1 97 ? -6.826 3.002 -5.651 1.00 86.75 97 PHE A CA 1
ATOM 750 C C . PHE A 1 97 ? -7.156 4.162 -6.595 1.00 86.75 97 PHE A C 1
ATOM 752 O O . PHE A 1 97 ? -8.067 4.035 -7.406 1.00 86.75 97 PHE A O 1
ATOM 759 N N . GLU A 1 98 ? -6.389 5.249 -6.550 1.00 82.50 98 GLU A N 1
ATOM 760 C CA . GLU A 1 98 ? -6.673 6.506 -7.261 1.00 82.50 98 GLU A CA 1
ATOM 761 C C . GLU A 1 98 ? -5.498 6.960 -8.147 1.00 82.50 98 GLU A C 1
ATOM 763 O O . GLU A 1 98 ? -5.538 8.035 -8.739 1.00 82.50 98 GLU A O 1
ATOM 768 N N . GLY A 1 99 ? -4.452 6.134 -8.287 1.00 67.56 99 GLY A N 1
ATOM 769 C CA . GLY A 1 99 ? -3.213 6.489 -8.987 1.00 67.56 99 GLY A CA 1
ATOM 770 C C . GLY A 1 99 ? -3.357 6.786 -10.483 1.00 67.56 99 GLY A C 1
ATOM 771 O O . GLY A 1 99 ? -2.436 7.353 -11.072 1.00 67.56 99 GLY A O 1
ATOM 772 N N . GLY A 1 100 ? -4.499 6.449 -11.094 1.00 72.62 100 GLY A N 1
ATOM 773 C CA . GLY A 1 100 ? -4.826 6.793 -12.480 1.00 72.62 100 GLY A CA 1
ATOM 774 C C . GLY A 1 100 ? -3.697 6.465 -13.463 1.00 72.62 100 GLY A C 1
ATOM 775 O O . GLY A 1 100 ? -3.118 5.387 -13.394 1.00 72.62 100 GLY A O 1
ATOM 776 N N . GLN A 1 101 ? -3.390 7.407 -14.364 1.00 69.12 101 GLN A N 1
ATOM 777 C CA . GLN A 1 101 ? -2.259 7.325 -15.306 1.00 69.12 101 GLN A CA 1
ATOM 778 C C . GLN A 1 101 ? -0.934 7.855 -14.722 1.00 69.12 101 GLN A C 1
ATOM 780 O O . GLN A 1 101 ? 0.131 7.655 -15.308 1.00 69.12 101 GLN A O 1
ATOM 785 N N . ALA A 1 102 ? -0.974 8.495 -13.547 1.00 79.19 102 ALA A N 1
ATOM 786 C CA . ALA A 1 102 ? 0.223 9.003 -12.878 1.00 79.19 102 ALA A CA 1
ATOM 787 C C . ALA A 1 102 ? 1.122 7.868 -12.353 1.00 79.19 102 ALA A C 1
ATOM 789 O O . ALA A 1 102 ? 2.333 8.056 -12.191 1.00 79.19 102 ALA A O 1
ATOM 790 N N . PHE A 1 103 ? 0.538 6.691 -12.112 1.00 87.00 103 PHE A N 1
ATOM 791 C CA . PHE A 1 103 ? 1.223 5.470 -11.694 1.00 87.00 103 PHE A CA 1
ATOM 792 C C . PHE A 1 103 ? 0.853 4.307 -12.609 1.00 87.00 103 PHE A C 1
ATOM 794 O O . PHE A 1 103 ? -0.314 4.120 -12.945 1.00 87.00 103 PHE A O 1
ATOM 801 N N . THR A 1 104 ? 1.852 3.512 -12.982 1.00 91.06 104 THR A N 1
ATOM 802 C CA . THR A 1 104 ? 1.654 2.284 -13.767 1.00 91.06 104 THR A CA 1
ATOM 803 C C . THR A 1 104 ? 0.891 1.234 -12.963 1.00 91.06 104 THR A C 1
ATOM 805 O O . THR A 1 104 ? 0.838 1.290 -11.729 1.00 91.06 104 THR A O 1
ATOM 808 N N . ALA A 1 105 ? 0.330 0.228 -13.634 1.00 91.56 105 ALA A N 1
ATOM 809 C CA . ALA A 1 105 ? -0.377 -0.855 -12.959 1.00 91.56 105 ALA A CA 1
ATOM 810 C C . ALA A 1 105 ? 0.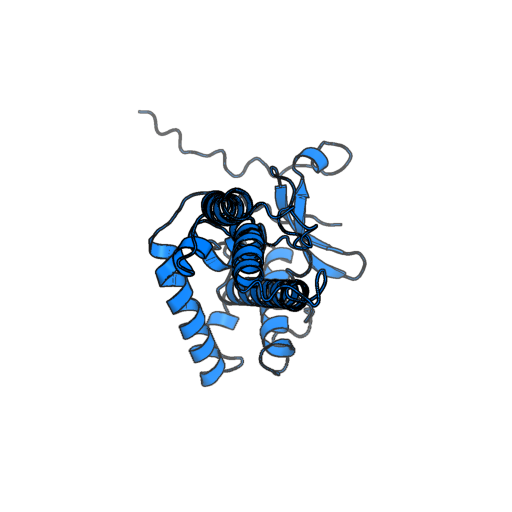519 -1.580 -11.932 1.00 91.56 105 ALA A C 1
ATOM 812 O O . ALA A 1 105 ? 0.090 -1.866 -10.811 1.00 91.56 105 ALA A O 1
ATOM 813 N N . ILE A 1 106 ? 1.795 -1.779 -12.271 1.00 93.88 106 ILE A N 1
ATOM 814 C CA . ILE A 1 106 ? 2.813 -2.371 -11.393 1.00 93.88 106 ILE A CA 1
ATOM 815 C C . ILE A 1 106 ? 3.029 -1.537 -10.129 1.00 93.88 106 ILE A C 1
ATOM 817 O O . ILE A 1 106 ? 3.045 -2.071 -9.022 1.00 93.88 106 ILE A O 1
ATOM 821 N N . GLU A 1 107 ? 3.152 -0.220 -10.259 1.00 93.62 107 GLU A N 1
ATOM 822 C CA . GLU A 1 107 ? 3.334 0.668 -9.109 1.00 93.62 107 GLU A CA 1
ATOM 823 C C . GLU A 1 107 ? 2.131 0.665 -8.173 1.00 93.62 107 GLU A C 1
ATOM 825 O O . GLU A 1 107 ? 2.294 0.616 -6.952 1.00 93.62 107 GLU A O 1
ATOM 830 N N . ARG A 1 108 ? 0.924 0.656 -8.743 1.00 92.69 108 ARG A N 1
ATOM 831 C CA . ARG A 1 108 ? -0.322 0.555 -7.978 1.00 92.69 108 ARG A CA 1
ATOM 832 C C . ARG A 1 108 ? -0.395 -0.766 -7.209 1.00 92.69 108 ARG A C 1
ATOM 834 O O . ARG A 1 108 ? -0.772 -0.761 -6.037 1.00 92.69 108 ARG A O 1
ATOM 841 N N . GLN A 1 109 ? 0.031 -1.872 -7.824 1.00 92.56 109 GLN A N 1
ATOM 842 C CA . GLN A 1 109 ? 0.121 -3.179 -7.168 1.00 92.56 109 GLN A CA 1
ATOM 843 C C . GLN A 1 109 ? 1.140 -3.178 -6.025 1.00 92.56 109 GLN A C 1
ATOM 845 O O . GLN A 1 109 ? 0.834 -3.642 -4.927 1.00 92.56 109 GLN A O 1
ATOM 850 N N . VAL A 1 110 ? 2.337 -2.630 -6.245 1.00 94.75 110 VAL A N 1
ATOM 851 C CA . VAL A 1 110 ? 3.363 -2.552 -5.196 1.00 94.75 110 VAL A CA 1
ATOM 852 C C . VAL A 1 110 ? 2.888 -1.681 -4.029 1.00 94.75 110 VAL A C 1
ATOM 854 O O . VAL A 1 110 ? 3.072 -2.064 -2.871 1.00 94.75 110 VAL A O 1
ATOM 857 N N . ALA A 1 111 ? 2.237 -0.545 -4.299 1.00 93.94 111 ALA A N 1
ATOM 858 C CA . ALA A 1 111 ? 1.658 0.300 -3.256 1.00 93.94 111 ALA A CA 1
ATOM 859 C C . ALA A 1 111 ? 0.587 -0.449 -2.445 1.00 93.94 111 ALA A C 1
ATOM 861 O O . ALA A 1 111 ? 0.605 -0.399 -1.214 1.00 93.94 111 ALA A O 1
ATOM 862 N N . PHE A 1 112 ? -0.290 -1.203 -3.115 1.00 93.69 112 PHE A N 1
ATOM 863 C CA . PHE A 1 112 ? -1.309 -2.030 -2.465 1.00 93.69 112 PHE A CA 1
ATOM 864 C C . PHE A 1 112 ? -0.716 -3.143 -1.592 1.00 93.69 112 PHE A C 1
ATOM 866 O O . PHE A 1 112 ? -1.196 -3.382 -0.482 1.00 93.69 112 PHE A O 1
ATOM 873 N N . MET A 1 113 ? 0.335 -3.815 -2.057 1.00 93.31 113 MET A N 1
ATOM 874 C CA . MET A 1 113 ? 0.985 -4.874 -1.281 1.00 93.31 113 MET A CA 1
ATOM 875 C C . MET A 1 113 ? 1.730 -4.303 -0.075 1.00 93.31 113 MET A C 1
ATOM 877 O O . MET A 1 113 ? 1.550 -4.785 1.036 1.00 93.31 113 MET A O 1
ATOM 881 N N . THR A 1 114 ? 2.434 -3.182 -0.258 1.00 94.50 114 THR A N 1
ATOM 882 C CA . THR A 1 114 ? 3.083 -2.449 0.844 1.00 94.50 114 THR A CA 1
ATOM 883 C C . THR A 1 114 ? 2.076 -2.023 1.914 1.00 94.50 114 THR A C 1
ATOM 885 O O . THR A 1 114 ? 2.341 -2.124 3.109 1.00 94.50 114 THR A O 1
ATOM 888 N N . LEU A 1 115 ? 0.912 -1.529 1.485 1.00 94.19 115 LEU A N 1
ATOM 889 C CA . LEU A 1 115 ? -0.207 -1.190 2.359 1.00 94.19 115 LEU A CA 1
ATOM 890 C C . LEU A 1 115 ? -0.724 -2.424 3.111 1.00 94.19 115 LEU A C 1
ATOM 892 O O . LEU A 1 115 ? -0.917 -2.361 4.321 1.00 94.19 115 LEU A O 1
ATOM 896 N N . THR A 1 116 ? -0.934 -3.533 2.402 1.00 93.12 116 THR A N 1
ATOM 897 C CA . THR A 1 116 ? -1.490 -4.773 2.962 1.00 93.12 116 THR A CA 1
ATOM 898 C C . THR A 1 116 ? -0.566 -5.393 4.004 1.00 93.12 116 THR A C 1
ATOM 900 O O . THR A 1 116 ? -1.044 -5.789 5.064 1.00 93.12 116 THR A O 1
ATOM 903 N N . ASP A 1 117 ? 0.743 -5.412 3.752 1.00 93.19 117 ASP A N 1
ATOM 904 C CA . ASP A 1 117 ? 1.734 -5.928 4.700 1.00 93.19 117 ASP A CA 1
ATOM 905 C C . ASP A 1 117 ? 1.719 -5.131 6.012 1.00 93.19 117 ASP A C 1
ATOM 907 O O . ASP A 1 117 ? 1.736 -5.708 7.100 1.00 93.19 117 ASP A O 1
ATOM 911 N N . ARG A 1 118 ? 1.604 -3.799 5.928 1.00 93.31 118 ARG A N 1
ATOM 912 C CA . ARG A 1 118 ? 1.521 -2.932 7.114 1.00 93.31 118 ARG A CA 1
ATOM 913 C C . ARG A 1 118 ? 0.187 -3.052 7.847 1.00 93.31 118 ARG A C 1
ATOM 915 O O . ARG A 1 118 ? 0.170 -3.067 9.076 1.00 93.31 118 ARG A O 1
ATOM 922 N N . ASP A 1 119 ? -0.922 -3.160 7.115 1.00 94.56 119 ASP A N 1
ATOM 923 C CA . ASP A 1 119 ? -2.237 -3.411 7.711 1.00 94.56 119 ASP A CA 1
ATOM 924 C C . ASP A 1 119 ? -2.244 -4.767 8.444 1.00 94.56 119 ASP A C 1
ATOM 926 O O . ASP A 1 119 ? -2.834 -4.882 9.519 1.00 94.56 119 ASP A O 1
ATOM 930 N N . LEU A 1 120 ? -1.573 -5.789 7.897 1.00 92.88 120 LEU A N 1
ATOM 931 C CA . LEU A 1 120 ? -1.409 -7.095 8.539 1.00 92.88 120 LEU A CA 1
ATOM 932 C C . LEU A 1 120 ? -0.543 -7.000 9.801 1.00 92.88 120 LEU A C 1
ATOM 934 O O . LEU A 1 120 ? -0.925 -7.538 10.838 1.00 92.88 120 LEU A O 1
ATOM 938 N N . GLU A 1 121 ? 0.582 -6.287 9.742 1.00 91.69 121 GLU A N 1
ATOM 939 C CA . GLU A 1 121 ? 1.436 -6.049 10.909 1.00 91.69 121 GLU A CA 1
ATOM 940 C C . GLU A 1 121 ? 0.655 -5.366 12.041 1.00 91.69 121 GLU A C 1
ATOM 942 O O . GLU A 1 121 ? 0.663 -5.841 13.178 1.00 91.69 121 GLU A O 1
ATOM 947 N N . PHE A 1 122 ? -0.099 -4.309 11.726 1.00 91.75 122 PHE A N 1
ATOM 948 C CA . PHE A 1 122 ? -0.928 -3.610 12.705 1.00 91.75 122 PHE A CA 1
ATOM 949 C C . PHE A 1 122 ? -2.047 -4.496 13.272 1.00 91.75 122 PHE A C 1
ATOM 951 O O . PHE A 1 122 ? -2.334 -4.462 14.472 1.00 91.75 122 PHE A O 1
ATOM 958 N N . ARG A 1 123 ? -2.672 -5.334 12.436 1.00 90.19 123 ARG A N 1
ATOM 959 C CA . ARG A 1 123 ? -3.652 -6.329 12.899 1.00 90.19 123 ARG A CA 1
ATOM 960 C C . ARG A 1 123 ? -3.031 -7.322 13.869 1.00 90.19 123 ARG A C 1
ATOM 962 O O . ARG A 1 123 ? -3.645 -7.586 14.894 1.00 90.19 123 ARG A O 1
ATOM 969 N N . ASN A 1 124 ? -1.829 -7.814 13.590 1.00 88.38 124 ASN A N 1
ATOM 970 C CA . ASN A 1 124 ? -1.129 -8.743 14.475 1.00 88.38 124 ASN A CA 1
ATOM 971 C C . ASN A 1 124 ? -0.772 -8.076 15.813 1.00 88.38 124 ASN A C 1
ATOM 973 O O . ASN A 1 124 ? -1.059 -8.637 16.864 1.00 88.38 124 ASN A O 1
ATOM 977 N N . GLN A 1 125 ? -0.256 -6.841 15.790 1.00 85.75 125 GLN A N 1
ATOM 978 C CA . GLN A 1 125 ? 0.058 -6.068 17.005 1.00 85.75 125 GLN A CA 1
ATOM 979 C C . GLN A 1 125 ? -1.162 -5.824 17.901 1.00 85.75 125 GLN A C 1
ATOM 981 O O . GLN A 1 125 ? -1.029 -5.651 19.110 1.00 85.75 125 GLN A O 1
ATOM 986 N N . THR A 1 126 ? -2.353 -5.772 17.307 1.00 82.50 126 THR A N 1
ATOM 987 C CA . THR A 1 126 ? -3.599 -5.463 18.016 1.00 82.50 126 THR A CA 1
ATOM 988 C C . THR A 1 126 ? -4.445 -6.693 18.327 1.00 82.50 126 THR A C 1
ATOM 990 O O . THR A 1 126 ? -5.381 -6.594 19.116 1.00 82.50 126 THR A O 1
ATOM 993 N N . PHE A 1 127 ? -4.118 -7.849 17.745 1.00 76.44 127 PHE A N 1
ATOM 994 C CA . PHE A 1 127 ? -4.797 -9.117 18.001 1.00 76.44 127 PHE A CA 1
ATOM 995 C C . PHE A 1 127 ? -4.583 -9.577 19.450 1.00 76.44 127 PHE A C 1
ATOM 997 O O . PHE A 1 127 ? -5.555 -9.863 20.153 1.00 76.44 127 PHE A O 1
ATOM 1004 N N . ASP A 1 128 ? -3.336 -9.525 19.927 1.00 65.19 128 ASP A N 1
ATOM 1005 C CA . ASP A 1 128 ? -2.942 -9.974 21.273 1.00 65.19 128 ASP A CA 1
ATOM 1006 C C . ASP A 1 128 ? -3.358 -9.007 22.396 1.00 65.19 128 ASP A C 1
ATOM 1008 O O . ASP A 1 128 ? -3.355 -9.367 23.572 1.00 65.19 128 ASP A O 1
ATOM 1012 N N . LEU A 1 129 ? -3.808 -7.790 22.061 1.00 65.06 129 LEU A N 1
ATOM 1013 C CA . LEU A 1 129 ? -4.419 -6.874 23.040 1.00 65.06 129 LEU A CA 1
ATOM 1014 C C . LEU A 1 129 ? -5.744 -7.399 23.589 1.00 65.06 129 LEU A C 1
ATOM 1016 O O . LEU A 1 129 ? -6.277 -6.835 24.543 1.00 65.06 129 LEU A O 1
ATOM 1020 N N . SER A 1 130 ? -6.289 -8.453 22.983 1.00 54.97 130 SER A N 1
ATOM 1021 C CA . SER A 1 130 ? -7.497 -9.113 23.460 1.00 54.97 130 SER A CA 1
ATOM 1022 C C . SER A 1 130 ? -7.309 -9.786 24.830 1.00 54.97 130 SER A C 1
ATOM 1024 O O . SER A 1 130 ? -8.321 -10.133 25.432 1.00 54.97 130 SER A O 1
ATOM 1026 N N . ASP A 1 131 ? -6.070 -9.947 25.332 1.00 52.03 131 ASP A N 1
ATOM 1027 C CA . ASP A 1 131 ? -5.775 -10.833 26.473 1.00 52.03 131 ASP A CA 1
ATOM 1028 C C . ASP A 1 131 ? -4.850 -10.310 27.609 1.00 52.03 131 ASP A C 1
ATOM 1030 O O . ASP A 1 131 ? -4.196 -11.108 28.279 1.00 52.03 131 ASP A O 1
ATOM 1034 N N . PRO A 1 132 ? -4.751 -9.002 27.924 1.00 49.31 132 PRO A N 1
ATOM 1035 C CA . PRO A 1 132 ? -4.336 -8.704 29.302 1.00 49.31 132 PRO A CA 1
ATOM 1036 C C . PRO A 1 132 ? -4.975 -7.441 29.867 1.00 49.31 132 PRO A C 1
ATOM 1038 O O . PRO A 1 132 ? -4.537 -6.344 29.548 1.00 49.31 132 PRO A O 1
ATOM 1041 N N . LEU A 1 133 ? -5.951 -7.607 30.770 1.00 44.28 133 LEU A N 1
ATOM 1042 C CA . LEU A 1 133 ? -6.120 -6.759 31.968 1.00 44.28 133 LEU A CA 1
ATOM 1043 C C . LEU A 1 133 ? -7.093 -7.344 33.021 1.00 44.28 133 LEU A C 1
ATOM 1045 O O . LEU A 1 133 ? -7.243 -6.739 34.080 1.00 44.28 133 LEU A O 1
ATOM 1049 N N . ASN A 1 134 ? -7.718 -8.513 32.807 1.00 45.66 134 ASN A N 1
ATOM 1050 C CA . ASN A 1 134 ? -8.441 -9.208 33.882 1.00 45.66 134 ASN A CA 1
ATOM 1051 C C . ASN A 1 134 ? -8.653 -10.708 33.574 1.00 45.66 134 ASN A C 1
ATOM 1053 O O . ASN A 1 134 ? -9.536 -11.032 32.786 1.00 45.66 134 ASN A O 1
ATOM 1057 N N . PRO A 1 135 ? -7.944 -11.648 34.232 1.00 45.00 135 PRO A N 1
ATOM 1058 C CA . PRO A 1 135 ? -8.173 -13.095 34.083 1.00 45.00 135 PRO A CA 1
ATOM 1059 C C . PRO A 1 135 ? -9.505 -13.586 34.700 1.00 45.00 135 PRO A C 1
ATOM 1061 O O . PRO A 1 135 ? -9.672 -14.777 34.948 1.00 45.00 135 PRO A O 1
ATOM 1064 N N . GLY A 1 136 ? -10.440 -12.674 34.988 1.00 47.41 136 GLY A N 1
ATOM 1065 C CA . GLY A 1 136 ? -11.734 -12.961 35.609 1.00 47.41 136 GLY A CA 1
ATOM 1066 C C . GLY A 1 136 ? -12.953 -12.443 34.843 1.00 47.41 136 GLY A C 1
ATOM 1067 O O . GLY A 1 136 ? -14.061 -12.670 35.313 1.00 47.41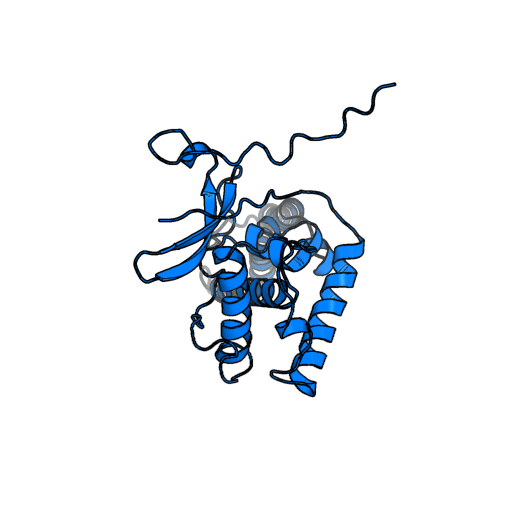 136 GLY A O 1
ATOM 1068 N N . ASP A 1 137 ? -12.776 -11.774 33.697 1.00 49.28 137 ASP A N 1
ATOM 1069 C CA . ASP A 1 137 ? -13.885 -11.267 32.880 1.00 49.28 137 ASP A CA 1
ATOM 1070 C C . ASP A 1 137 ? -13.805 -11.851 31.465 1.00 49.28 137 ASP A C 1
ATOM 1072 O O . ASP A 1 137 ? -12.984 -11.439 30.646 1.00 49.28 137 ASP A O 1
ATOM 1076 N N . GLU A 1 138 ? -14.703 -12.787 31.160 1.00 51.84 138 GLU A N 1
ATOM 1077 C CA . GLU A 1 138 ? -15.012 -13.242 29.800 1.00 51.84 138 GLU A CA 1
ATOM 1078 C C . GLU A 1 138 ? -15.660 -12.101 28.990 1.00 51.84 138 GLU A C 1
ATOM 1080 O O . GLU A 1 138 ? -16.839 -12.137 28.641 1.00 51.84 138 GLU A O 1
ATOM 1085 N N . ASN A 1 139 ? -14.928 -11.029 28.689 1.00 60.66 139 ASN A N 1
ATOM 1086 C CA . ASN A 1 139 ? -15.484 -9.914 27.930 1.00 60.66 139 ASN A CA 1
ATOM 1087 C C . ASN A 1 139 ? -15.290 -10.140 26.427 1.00 60.66 139 ASN A C 1
ATOM 1089 O O . ASN A 1 139 ? -14.458 -9.502 25.786 1.00 60.66 139 ASN A O 1
ATOM 1093 N N . ALA A 1 140 ? -16.144 -10.978 25.827 1.00 62.69 140 ALA A N 1
ATOM 1094 C CA . ALA A 1 140 ? -16.321 -11.065 24.368 1.00 62.69 140 ALA A CA 1
ATOM 1095 C C . ALA A 1 140 ? -16.513 -9.677 23.705 1.00 62.69 140 ALA A C 1
ATOM 1097 O O . ALA A 1 140 ? -16.198 -9.473 22.533 1.00 62.69 140 ALA A O 1
ATOM 1098 N N . LEU A 1 141 ? -16.984 -8.695 24.481 1.00 73.81 141 LEU A N 1
ATOM 1099 C CA . LEU A 1 141 ? -17.133 -7.293 24.095 1.00 73.81 141 LEU A CA 1
ATOM 1100 C C . LEU A 1 141 ? -15.801 -6.566 23.867 1.00 73.81 141 LEU A C 1
ATOM 1102 O O . LEU A 1 141 ? -15.753 -5.652 23.045 1.00 73.81 141 LEU A O 1
ATOM 1106 N N . TRP A 1 142 ? -14.722 -6.976 24.541 1.00 74.38 142 TRP A N 1
ATOM 1107 C CA . TRP A 1 142 ? -13.400 -6.377 24.363 1.00 74.38 142 TRP A CA 1
ATOM 1108 C C . TRP A 1 142 ? -12.836 -6.670 22.971 1.00 74.38 142 TRP A C 1
ATOM 1110 O O . TRP A 1 142 ? -12.381 -5.753 22.296 1.00 74.38 142 TRP A O 1
ATOM 1120 N N . GLY A 1 143 ? -12.971 -7.905 22.476 1.00 77.25 143 GLY A N 1
ATOM 1121 C CA . GLY A 1 143 ? -12.563 -8.252 21.108 1.00 77.25 143 GLY A CA 1
ATOM 1122 C C . GLY A 1 143 ? -13.325 -7.458 20.036 1.00 77.25 143 GLY A C 1
ATOM 1123 O O . GLY A 1 143 ? -12.752 -7.056 19.018 1.00 77.25 143 GLY A O 1
ATOM 1124 N N . ILE A 1 144 ? -14.606 -7.161 20.285 1.00 82.62 144 ILE A N 1
ATOM 1125 C CA . ILE A 1 144 ? -15.433 -6.315 19.410 1.00 82.62 144 ILE A CA 1
ATOM 1126 C C . ILE A 1 144 ? -14.969 -4.852 19.476 1.00 82.62 144 ILE A C 1
ATOM 1128 O O . ILE A 1 144 ? -14.783 -4.217 18.438 1.00 82.62 144 ILE A O 1
ATOM 1132 N N . LEU A 1 145 ? -14.742 -4.319 20.679 1.00 83.94 145 LEU A N 1
ATOM 1133 C CA . LEU A 1 145 ? -14.243 -2.959 20.887 1.00 83.94 145 LEU A CA 1
ATOM 1134 C C . LEU A 1 145 ? -12.864 -2.754 20.244 1.00 83.94 145 LEU A C 1
ATOM 1136 O O . LEU A 1 145 ? -12.683 -1.812 19.473 1.00 83.94 145 LEU A O 1
ATOM 1140 N N . ALA A 1 146 ? -11.920 -3.657 20.513 1.00 82.31 146 ALA A N 1
ATOM 1141 C CA . ALA A 1 146 ? -10.586 -3.649 19.927 1.00 82.31 146 ALA A CA 1
ATOM 1142 C C . ALA A 1 146 ? -10.658 -3.706 18.397 1.00 82.31 146 ALA A C 1
ATOM 1144 O O . ALA A 1 146 ? -9.949 -2.962 17.724 1.00 82.31 146 ALA A O 1
ATOM 1145 N N . SER A 1 147 ? -11.573 -4.506 17.838 1.00 87.19 147 SER A N 1
ATOM 1146 C CA . SER A 1 147 ? -11.798 -4.548 16.390 1.00 87.19 147 SER A CA 1
ATOM 1147 C C . SER A 1 147 ? -12.286 -3.210 15.834 1.00 87.19 147 SER A C 1
ATOM 1149 O O . SER A 1 147 ? -11.724 -2.740 14.847 1.00 87.19 147 SER A O 1
ATOM 1151 N N . TYR A 1 148 ? -13.255 -2.548 16.477 1.00 89.69 148 TYR A N 1
ATOM 1152 C CA . TYR A 1 148 ? -13.715 -1.228 16.034 1.00 89.69 148 TYR A CA 1
ATOM 1153 C C . TYR A 1 148 ? -12.631 -0.152 16.141 1.00 89.69 148 TYR A C 1
ATOM 1155 O O . TYR A 1 148 ? -12.496 0.654 15.224 1.00 89.69 148 TYR A O 1
ATOM 1163 N N . LEU A 1 149 ? -11.845 -0.135 17.220 1.00 88.88 149 LEU A N 1
ATOM 1164 C CA . LEU A 1 149 ? -10.751 0.828 17.395 1.00 88.88 149 LEU A CA 1
ATOM 1165 C C . LEU A 1 149 ? -9.635 0.615 16.366 1.00 88.88 149 LEU A C 1
ATOM 1167 O O . LEU A 1 149 ? -9.167 1.576 15.751 1.00 88.88 149 LEU A O 1
ATOM 1171 N N . ARG A 1 150 ? -9.259 -0.645 16.132 1.00 90.81 150 ARG A N 1
ATOM 1172 C CA . ARG A 1 150 ? -8.298 -1.042 15.101 1.00 90.81 150 ARG A CA 1
ATOM 1173 C C . ARG A 1 150 ? -8.754 -0.596 13.718 1.00 90.81 150 ARG A C 1
ATOM 1175 O O . ARG A 1 150 ? -8.015 0.072 12.995 1.00 90.81 150 ARG A O 1
ATOM 1182 N N . ASP A 1 151 ? -9.975 -0.975 13.353 1.00 92.12 151 ASP A N 1
ATOM 1183 C CA . ASP A 1 151 ? -10.520 -0.706 12.031 1.00 92.12 151 ASP A CA 1
ATOM 1184 C C . ASP A 1 151 ? -10.738 0.802 11.846 1.00 92.12 151 ASP A C 1
ATOM 1186 O O . ASP A 1 151 ? -10.488 1.306 10.757 1.00 92.12 151 ASP A O 1
ATOM 1190 N N . ALA A 1 152 ? -11.083 1.552 12.903 1.00 91.88 152 ALA A N 1
ATOM 1191 C CA . ALA A 1 152 ? -11.154 3.013 12.861 1.00 91.88 152 ALA A CA 1
ATOM 1192 C C . ALA A 1 152 ? -9.796 3.656 12.546 1.00 91.88 152 ALA A C 1
ATOM 1194 O O . ALA A 1 152 ? -9.724 4.537 11.686 1.00 91.88 152 ALA A O 1
ATOM 1195 N N . GLN A 1 153 ? -8.709 3.197 13.184 1.00 92.19 153 GLN A N 1
ATOM 1196 C CA . GLN A 1 153 ? -7.372 3.710 12.879 1.00 92.19 153 GLN A CA 1
ATOM 1197 C C . GLN A 1 153 ? -6.993 3.445 11.421 1.00 92.19 153 GLN A C 1
ATOM 1199 O O . GLN A 1 153 ? -6.647 4.393 10.714 1.00 92.19 153 GLN A O 1
ATOM 1204 N N . MET A 1 154 ? -7.132 2.204 10.945 1.00 93.56 154 MET A N 1
ATOM 1205 C CA . MET A 1 154 ? -6.867 1.860 9.542 1.00 93.56 154 MET A CA 1
ATOM 1206 C C . MET A 1 154 ? -7.743 2.683 8.585 1.00 93.56 154 MET A C 1
ATOM 1208 O O . MET A 1 154 ? -7.209 3.315 7.675 1.00 93.56 154 MET A O 1
ATOM 1212 N N . ALA A 1 155 ? -9.059 2.748 8.832 1.00 93.69 155 ALA A N 1
ATOM 1213 C CA . ALA A 1 155 ? -10.025 3.503 8.030 1.00 93.69 155 ALA A CA 1
ATOM 1214 C C . ALA A 1 155 ? -9.676 4.987 7.944 1.00 93.69 155 ALA A C 1
ATOM 1216 O O . ALA A 1 155 ? -9.914 5.621 6.918 1.00 93.69 155 ALA A O 1
ATOM 1217 N N . SER A 1 156 ? -9.104 5.553 9.010 1.00 91.75 156 SER A N 1
ATOM 1218 C CA . SER A 1 156 ? -8.734 6.961 9.008 1.00 91.75 156 SER A CA 1
ATOM 1219 C C . SER A 1 156 ? -7.684 7.242 7.934 1.00 91.75 156 SER A C 1
ATOM 1221 O O . SER A 1 156 ? -7.767 8.282 7.290 1.00 91.75 156 SER A O 1
ATOM 1223 N N . GLY A 1 157 ? -6.740 6.325 7.704 1.00 91.62 157 GLY A N 1
ATOM 1224 C CA . GLY A 1 157 ? -5.698 6.431 6.685 1.00 91.62 157 GLY A CA 1
ATOM 1225 C C . GLY A 1 157 ? -6.082 5.832 5.331 1.00 91.62 157 GLY A C 1
ATOM 1226 O O . GLY A 1 157 ? -5.176 5.538 4.557 1.00 91.62 157 GLY A O 1
ATOM 1227 N N . MET A 1 158 ? -7.366 5.580 5.056 1.00 91.44 158 MET A N 1
ATOM 1228 C CA . MET A 1 158 ? -7.849 5.122 3.748 1.00 91.44 158 MET A CA 1
ATOM 1229 C C . MET A 1 158 ? -8.249 6.308 2.873 1.00 91.44 158 MET A C 1
ATOM 1231 O O . MET A 1 158 ? -8.842 7.273 3.355 1.00 91.44 158 MET A O 1
ATOM 1235 N N . SER A 1 159 ? -7.986 6.201 1.572 1.00 88.00 159 SER A N 1
ATOM 1236 C CA . SER A 1 159 ? -8.697 6.991 0.567 1.00 88.00 159 SER A CA 1
ATOM 1237 C C . SER A 1 159 ? -10.178 6.596 0.534 1.00 88.00 159 SER A C 1
ATOM 1239 O O . SER A 1 159 ? -10.565 5.499 0.953 1.00 88.00 159 SER A O 1
ATOM 1241 N N . GLU A 1 160 ? -11.020 7.480 0.005 1.00 85.69 160 GLU A N 1
ATOM 1242 C CA . GLU A 1 160 ? -12.442 7.187 -0.195 1.00 85.69 160 GLU A CA 1
ATOM 1243 C C . GLU A 1 160 ? -12.641 5.958 -1.092 1.00 85.69 160 GLU A C 1
ATOM 1245 O O . GLU A 1 160 ? -13.482 5.104 -0.801 1.00 85.69 160 GLU A O 1
ATOM 1250 N N . SER A 1 161 ? -11.821 5.832 -2.140 1.00 85.75 161 SER A N 1
ATOM 1251 C CA . SER A 1 161 ? -11.885 4.713 -3.080 1.00 85.75 161 SER A CA 1
ATOM 1252 C C . SER A 1 161 ? -11.467 3.388 -2.437 1.00 85.75 161 SER A C 1
ATOM 1254 O O . SER A 1 161 ? -12.153 2.387 -2.629 1.00 85.75 161 SER A O 1
ATOM 1256 N N . GLU A 1 162 ? -10.409 3.360 -1.614 1.00 91.25 162 GLU A N 1
ATOM 1257 C CA . GLU A 1 162 ? -10.062 2.155 -0.840 1.00 91.25 162 GLU A CA 1
ATOM 1258 C C . GLU A 1 162 ? -11.213 1.756 0.083 1.00 91.25 162 GLU A C 1
ATOM 1260 O O . GLU A 1 162 ? -11.618 0.592 0.119 1.00 91.25 162 GLU A O 1
ATOM 1265 N N . ARG A 1 163 ? -11.752 2.722 0.832 1.00 91.19 163 ARG A N 1
ATOM 1266 C CA . ARG A 1 163 ? -12.810 2.468 1.808 1.00 91.19 163 ARG A CA 1
ATOM 1267 C C . ARG A 1 163 ? -14.067 1.909 1.142 1.00 91.19 163 ARG A C 1
ATOM 1269 O O . ARG A 1 163 ? -14.639 0.943 1.647 1.00 91.19 163 ARG A O 1
ATOM 1276 N N . ALA A 1 164 ? -14.458 2.472 -0.001 1.00 88.88 164 ALA A N 1
ATOM 1277 C CA . ALA A 1 164 ? -15.566 1.973 -0.805 1.00 88.88 164 ALA A CA 1
ATOM 1278 C C . ALA A 1 164 ? -15.285 0.566 -1.360 1.00 88.88 164 ALA A C 1
ATOM 1280 O O . ALA A 1 164 ? -16.147 -0.303 -1.245 1.00 88.88 164 ALA A O 1
ATOM 1281 N N . TRP A 1 165 ? -14.078 0.307 -1.879 1.00 88.56 165 TRP A N 1
ATOM 1282 C CA . TRP A 1 165 ? -13.683 -1.017 -2.381 1.00 88.56 165 TRP A CA 1
ATOM 1283 C C . TRP A 1 165 ? -13.710 -2.091 -1.285 1.00 88.56 165 TRP A C 1
ATOM 1285 O O . TRP A 1 165 ? -14.188 -3.199 -1.515 1.00 88.56 165 TRP A O 1
ATOM 1295 N N . ARG A 1 166 ? -13.253 -1.759 -0.070 1.00 89.12 166 ARG A N 1
ATOM 1296 C CA . ARG A 1 166 ? -13.286 -2.670 1.087 1.00 89.12 166 ARG A CA 1
ATOM 1297 C C . ARG A 1 166 ? -14.675 -2.814 1.718 1.00 89.12 166 ARG A C 1
ATOM 1299 O O . ARG A 1 166 ? -14.857 -3.700 2.550 1.00 89.12 166 ARG A O 1
ATOM 1306 N N . GLY A 1 167 ? -15.630 -1.941 1.390 1.00 89.31 167 GLY A N 1
ATOM 1307 C CA . GLY A 1 167 ? -16.935 -1.880 2.055 1.00 89.31 167 GLY A CA 1
ATOM 1308 C C . GLY A 1 167 ? -16.856 -1.416 3.515 1.00 89.31 167 GLY A C 1
ATOM 1309 O O . GLY A 1 167 ? -17.638 -1.864 4.351 1.00 89.31 167 GLY A O 1
ATOM 1310 N N . TRP A 1 168 ? -15.886 -0.562 3.851 1.00 90.88 168 TRP A N 1
ATOM 1311 C CA . TRP A 1 168 ? -15.654 -0.115 5.225 1.00 90.88 168 TRP A CA 1
ATOM 1312 C C . TRP A 1 168 ? -16.423 1.158 5.577 1.00 90.88 168 TRP A C 1
ATOM 1314 O O . TRP A 1 168 ? -16.598 2.070 4.766 1.00 90.88 168 TRP A O 1
ATOM 1324 N N . MET A 1 169 ? -16.835 1.246 6.841 1.00 89.81 169 MET A N 1
ATOM 1325 C CA . MET A 1 169 ? -17.397 2.473 7.399 1.00 89.81 169 MET A CA 1
ATOM 1326 C C . MET A 1 169 ? -16.311 3.556 7.556 1.00 89.81 169 M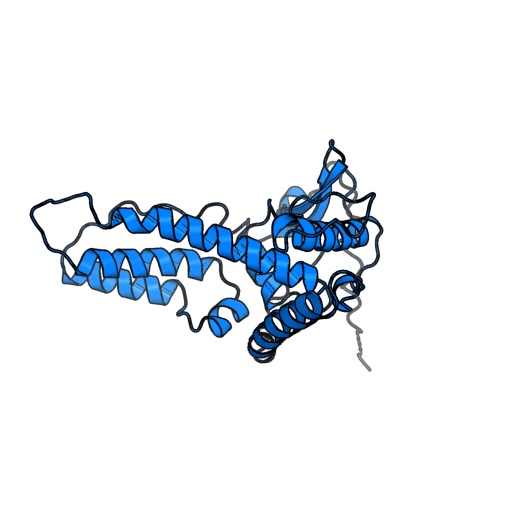ET A C 1
ATOM 1328 O O . MET A 1 169 ? -15.135 3.228 7.725 1.00 89.81 169 MET A O 1
ATOM 1332 N N . PRO A 1 170 ? -16.678 4.852 7.529 1.00 92.12 170 PRO A N 1
ATOM 1333 C CA . PRO A 1 170 ? -15.768 5.932 7.908 1.00 92.12 170 PRO A CA 1
ATOM 1334 C C . PRO A 1 170 ? -15.202 5.741 9.322 1.00 92.12 170 PRO A C 1
ATOM 1336 O O . PRO A 1 170 ? -15.883 5.205 10.200 1.00 92.12 170 PRO A O 1
ATOM 1339 N N . ALA A 1 171 ? -13.993 6.254 9.566 1.00 92.31 171 ALA A N 1
ATOM 1340 C CA . ALA A 1 171 ? -13.331 6.169 10.870 1.00 92.31 171 ALA A CA 1
ATOM 1341 C C . ALA A 1 171 ? -14.192 6.724 12.017 1.00 92.31 171 ALA A C 1
ATOM 1343 O O . ALA A 1 171 ? -14.307 6.084 13.058 1.00 92.31 171 ALA A O 1
ATOM 1344 N N . ASP A 1 172 ? -14.868 7.858 11.808 1.00 92.31 172 ASP A N 1
ATOM 1345 C CA . ASP A 1 172 ? -15.731 8.473 12.825 1.00 92.31 172 ASP A CA 1
ATOM 1346 C C . ASP A 1 172 ? -16.928 7.583 13.189 1.00 92.31 172 ASP A C 1
ATOM 1348 O O . ASP A 1 172 ? -17.321 7.504 14.354 1.00 92.31 172 ASP A O 1
ATOM 1352 N N . ALA A 1 173 ? -17.482 6.857 12.213 1.00 93.56 173 ALA A N 1
ATOM 1353 C CA . ALA A 1 173 ? -18.567 5.910 12.452 1.00 93.56 173 ALA A CA 1
ATOM 1354 C C . ALA A 1 173 ? -18.078 4.683 13.240 1.00 93.56 173 ALA A C 1
ATOM 1356 O O . ALA A 1 173 ? -18.756 4.235 14.163 1.00 93.56 173 ALA A O 1
ATOM 1357 N N . LEU A 1 174 ? -16.881 4.175 12.930 1.00 93.44 174 LEU A N 1
ATOM 1358 C CA . LEU A 1 174 ? -16.245 3.085 13.681 1.00 93.44 174 LEU A CA 1
ATOM 1359 C C . LEU A 1 174 ? -15.915 3.515 15.121 1.00 93.44 174 LEU A C 1
ATOM 1361 O O . LEU A 1 174 ? -16.210 2.785 16.068 1.00 93.44 174 LEU A O 1
ATOM 1365 N N . HIS A 1 175 ? -15.404 4.735 15.308 1.00 91.06 175 HIS A N 1
ATOM 1366 C CA . HIS A 1 175 ? -15.192 5.318 16.633 1.00 91.06 175 HIS A CA 1
ATOM 1367 C C . HIS A 1 175 ? -16.497 5.494 17.413 1.00 91.06 175 HIS A C 1
ATOM 1369 O O . HIS A 1 175 ? -16.526 5.225 18.614 1.00 91.06 175 HIS A O 1
ATOM 1375 N N . ALA A 1 176 ? -17.588 5.898 16.757 1.00 91.75 176 ALA A N 1
ATOM 1376 C CA . ALA A 1 176 ? -18.894 5.998 17.400 1.00 91.75 176 ALA A CA 1
ATOM 1377 C C . ALA A 1 176 ? -19.403 4.629 17.892 1.00 91.75 176 ALA A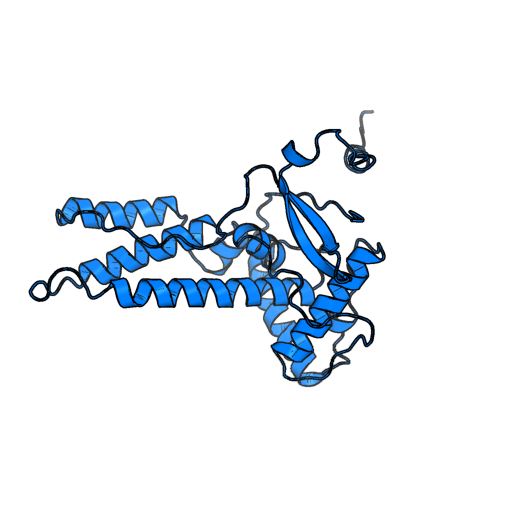 C 1
ATOM 1379 O O . ALA A 1 176 ? -19.943 4.546 18.997 1.00 91.75 176 ALA A O 1
ATOM 1380 N N . GLN A 1 177 ? -19.179 3.550 17.129 1.00 91.00 177 GLN A N 1
ATOM 1381 C CA . GLN A 1 177 ? -19.509 2.185 17.563 1.00 91.00 177 GLN A CA 1
ATOM 1382 C C . GLN A 1 177 ? -18.674 1.756 18.775 1.00 91.00 177 GLN A C 1
ATOM 1384 O O . GLN A 1 177 ? -19.235 1.307 19.775 1.00 91.00 177 GLN A O 1
ATOM 1389 N N . ALA A 1 178 ? -17.354 1.971 18.729 1.00 88.31 178 ALA A N 1
ATOM 1390 C CA . ALA A 1 178 ? -16.458 1.704 19.855 1.00 88.31 178 ALA A CA 1
ATOM 1391 C C . ALA A 1 178 ? -16.895 2.457 21.124 1.00 88.31 178 ALA A C 1
ATOM 1393 O O . ALA A 1 178 ? -17.023 1.871 22.200 1.00 88.31 178 ALA A O 1
ATOM 1394 N N . ARG A 1 179 ? -17.202 3.752 20.990 1.00 87.56 179 ARG A N 1
ATOM 1395 C CA . ARG A 1 179 ? -17.663 4.589 22.100 1.00 87.56 179 ARG A CA 1
ATOM 1396 C C . ARG A 1 179 ? -18.991 4.110 22.679 1.00 87.56 179 ARG A C 1
ATOM 1398 O O . ARG A 1 179 ? -19.140 4.071 23.893 1.00 87.56 179 ARG A O 1
ATOM 1405 N N . SER A 1 180 ? -19.921 3.665 21.833 1.00 88.12 180 SER A N 1
ATOM 1406 C CA . SER A 1 180 ? -21.197 3.121 22.304 1.00 88.12 180 SER A 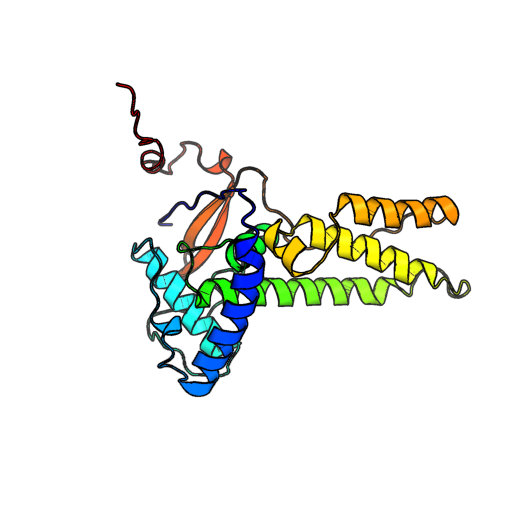CA 1
ATOM 1407 C C . SER A 1 180 ? -21.029 1.866 23.167 1.00 88.12 180 SER A C 1
ATOM 1409 O O . SER A 1 180 ? -21.806 1.668 24.099 1.00 88.12 180 SER A O 1
ATOM 1411 N N . ILE A 1 181 ? -20.022 1.030 22.889 1.00 83.69 181 ILE A N 1
ATOM 1412 C CA . ILE A 1 181 ? -19.703 -0.148 23.710 1.00 83.69 181 ILE A CA 1
ATOM 1413 C C . ILE A 1 181 ? -19.123 0.288 25.060 1.00 83.69 181 ILE A C 1
ATOM 1415 O O . ILE A 1 181 ? -19.588 -0.178 26.099 1.00 83.69 181 ILE A O 1
ATOM 1419 N N . LEU A 1 182 ? -18.165 1.221 25.057 1.00 82.50 182 LEU A N 1
ATOM 1420 C CA . LEU A 1 182 ? -17.575 1.771 26.283 1.00 82.50 182 LEU A CA 1
ATOM 1421 C C . LEU A 1 182 ? -18.645 2.378 27.206 1.00 82.50 182 LEU A C 1
ATOM 1423 O O . LEU A 1 182 ? -18.710 2.024 28.383 1.00 82.50 182 LEU A O 1
ATOM 1427 N N . ASP A 1 183 ? -19.522 3.222 26.653 1.00 83.38 183 ASP A N 1
ATOM 1428 C CA . ASP A 1 183 ? -20.561 3.933 27.406 1.00 83.38 183 ASP A CA 1
ATOM 1429 C C . ASP A 1 183 ? -21.600 2.973 28.015 1.00 83.38 183 ASP A C 1
ATOM 1431 O O . ASP A 1 183 ? -22.024 3.158 29.156 1.00 83.38 183 ASP A O 1
ATOM 1435 N N . ARG A 1 184 ? -22.006 1.923 27.284 1.00 80.62 184 ARG A N 1
ATOM 1436 C CA . ARG A 1 184 ? -23.005 0.946 27.765 1.00 80.62 184 ARG A CA 1
ATOM 1437 C C . ARG A 1 184 ? -22.470 0.005 28.837 1.00 80.62 184 ARG A C 1
ATOM 1439 O O . ARG 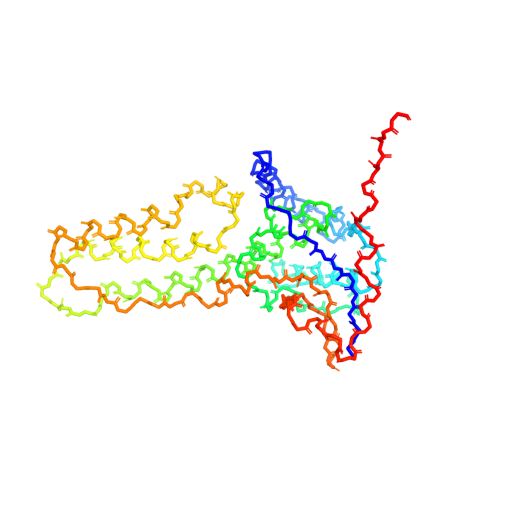A 1 184 ? -23.251 -0.472 29.656 1.00 80.62 184 ARG A O 1
ATOM 1446 N N . HIS A 1 185 ? -21.173 -0.285 28.810 1.00 74.69 185 HIS A N 1
ATOM 1447 C CA . HIS A 1 185 ? -20.563 -1.311 29.658 1.00 74.69 185 HIS A CA 1
ATOM 1448 C C . HIS A 1 185 ? -19.624 -0.741 30.728 1.00 74.69 185 HIS A C 1
ATOM 1450 O O . HIS A 1 185 ? -19.004 -1.508 31.459 1.00 74.69 185 HIS A O 1
ATOM 1456 N N . GLY A 1 186 ? -19.521 0.590 30.844 1.00 65.81 186 GLY A N 1
ATOM 1457 C CA . GLY A 1 186 ? -18.713 1.258 31.869 1.00 65.81 186 GLY A CA 1
ATOM 1458 C C . GLY A 1 186 ? -17.218 0.928 31.790 1.00 65.81 186 GLY A C 1
ATOM 1459 O O . GLY A 1 186 ? -16.508 1.056 32.789 1.00 65.81 186 GLY A O 1
ATOM 1460 N N . GLN A 1 187 ? -16.739 0.473 30.628 1.00 66.31 187 GLN A N 1
ATOM 1461 C CA . GLN A 1 187 ? -15.341 0.104 30.435 1.00 66.31 187 GLN A CA 1
ATOM 1462 C C . GLN A 1 187 ? -14.472 1.361 30.319 1.00 66.31 187 GLN A C 1
ATOM 1464 O O . GLN A 1 187 ? -14.844 2.341 29.673 1.00 66.31 187 GLN A O 1
ATOM 1469 N N . LYS A 1 188 ? -13.289 1.337 30.941 1.00 64.25 188 LYS A N 1
ATOM 1470 C CA . LYS A 1 188 ? -12.277 2.381 30.740 1.00 64.25 188 LYS A CA 1
ATOM 1471 C C . LYS A 1 188 ? -11.580 2.148 29.403 1.00 64.25 188 LYS A C 1
ATOM 1473 O O . LYS A 1 188 ? -11.277 1.013 29.051 1.00 64.25 188 LYS A O 1
ATOM 1478 N N . THR A 1 189 ? -11.303 3.227 28.679 1.00 62.03 189 THR A N 1
ATOM 1479 C CA . THR A 1 189 ? -10.446 3.187 27.491 1.00 62.03 189 THR A CA 1
ATOM 1480 C C . THR A 1 189 ? -9.072 2.641 27.875 1.00 62.03 189 THR A C 1
ATOM 1482 O O . THR A 1 189 ? -8.443 3.192 28.780 1.00 62.03 189 THR A O 1
ATOM 1485 N N . ALA A 1 190 ? -8.614 1.583 27.207 1.00 61.81 190 ALA A N 1
ATOM 1486 C CA . ALA A 1 190 ? -7.212 1.181 27.267 1.00 61.81 190 ALA A CA 1
ATOM 1487 C C . ALA A 1 190 ? -6.411 1.934 26.202 1.00 61.81 190 ALA A C 1
ATOM 1489 O O . ALA A 1 190 ? -6.966 2.351 25.178 1.00 61.81 190 ALA A O 1
ATOM 1490 N N . ASP A 1 191 ? -5.109 2.071 26.433 1.00 68.69 191 ASP A N 1
ATOM 1491 C CA . ASP A 1 191 ? -4.197 2.595 25.425 1.00 68.69 191 ASP A CA 1
ATOM 1492 C C . ASP A 1 191 ? -4.128 1.610 24.255 1.00 68.69 191 ASP A C 1
ATOM 1494 O O . ASP A 1 191 ? -3.700 0.465 24.396 1.00 68.69 191 ASP A O 1
ATOM 1498 N N . PHE A 1 192 ? -4.599 2.056 23.092 1.00 75.69 192 PHE A N 1
ATOM 1499 C CA . PHE A 1 192 ? -4.570 1.278 21.863 1.00 75.69 192 PHE A CA 1
ATOM 1500 C C . PHE A 1 192 ? -3.330 1.675 21.049 1.00 75.69 192 PHE A C 1
ATOM 1502 O O . PHE A 1 192 ? -3.111 2.878 20.863 1.00 75.69 192 PHE A O 1
ATOM 1509 N N . PRO A 1 193 ? -2.525 0.724 20.539 1.00 81.94 193 PRO A N 1
ATOM 1510 C CA . PRO A 1 193 ? -1.365 1.029 19.715 1.00 81.94 193 PRO A CA 1
ATOM 1511 C C . PRO A 1 193 ? -1.721 1.950 18.554 1.00 81.94 193 PRO A C 1
ATOM 1513 O O . PRO A 1 193 ? -2.788 1.839 17.948 1.00 81.94 193 PRO A O 1
ATOM 1516 N N . ALA A 1 194 ? -0.816 2.870 18.243 1.00 85.50 194 ALA A N 1
ATOM 1517 C CA . ALA A 1 194 ? -0.957 3.732 17.084 1.00 85.50 194 ALA A CA 1
ATOM 1518 C C . ALA A 1 194 ? -0.468 3.009 15.825 1.00 85.50 194 ALA A C 1
ATOM 1520 O O . ALA A 1 194 ? 0.578 2.362 15.833 1.00 85.50 194 ALA A O 1
ATOM 1521 N N . TYR A 1 195 ? -1.188 3.180 14.722 1.00 87.69 195 TYR A N 1
ATOM 1522 C CA . TYR A 1 195 ? -0.721 2.762 13.410 1.00 87.69 195 TYR A CA 1
ATOM 1523 C C . TYR A 1 195 ? 0.490 3.612 12.987 1.00 87.69 195 TYR A C 1
ATOM 1525 O O . TYR A 1 195 ? 0.399 4.834 12.826 1.00 87.69 195 TYR A O 1
ATOM 1533 N N . SER A 1 196 ? 1.632 2.966 12.761 1.00 84.50 196 SER A N 1
ATOM 1534 C CA . SER A 1 196 ? 2.866 3.631 12.330 1.00 84.50 196 SER A CA 1
ATOM 1535 C C . SER A 1 196 ? 2.731 4.267 10.942 1.00 84.50 196 SER A C 1
ATOM 1537 O O . SER A 1 196 ? 2.349 3.607 9.978 1.00 84.50 196 SER A O 1
ATOM 1539 N N . ASN A 1 197 ? 3.104 5.546 10.815 1.00 83.00 197 ASN A N 1
ATOM 1540 C CA . ASN A 1 197 ? 3.069 6.297 9.550 1.00 83.00 197 ASN A CA 1
ATOM 1541 C C . ASN A 1 197 ? 1.674 6.296 8.879 1.00 83.00 197 ASN A C 1
ATOM 1543 O O . ASN A 1 197 ? 1.532 6.067 7.676 1.00 83.00 197 ASN A O 1
ATOM 1547 N N . LEU A 1 198 ? 0.625 6.502 9.685 1.00 83.81 198 LEU A N 1
ATOM 1548 C CA . LEU A 1 198 ? -0.778 6.442 9.260 1.00 83.81 198 LEU A CA 1
ATOM 1549 C C . LEU A 1 198 ? -1.159 7.558 8.276 1.00 83.81 198 LEU A C 1
ATOM 1551 O O . LEU A 1 198 ? -1.775 7.307 7.241 1.00 83.81 198 LEU A O 1
ATOM 1555 N N . LYS A 1 199 ? -0.784 8.796 8.598 1.00 80.31 199 LYS A N 1
ATOM 1556 C CA . LYS A 1 199 ? -0.969 9.981 7.755 1.00 80.31 199 LYS A CA 1
ATOM 1557 C C . LYS A 1 199 ? 0.259 10.868 7.896 1.00 80.31 199 LYS A C 1
ATOM 1559 O O . LYS A 1 199 ? 0.682 11.139 9.018 1.00 80.31 199 LYS A O 1
ATOM 1564 N N . GLY A 1 200 ? 0.806 11.332 6.776 1.00 68.38 200 GLY A N 1
ATOM 1565 C CA . GLY A 1 200 ? 1.751 12.443 6.773 1.00 68.38 200 GLY A CA 1
ATOM 1566 C C . GLY A 1 200 ? 1.056 13.762 7.128 1.00 68.38 200 GLY A C 1
ATOM 1567 O O . GLY A 1 200 ? -0.155 13.802 7.359 1.00 68.38 200 GLY A O 1
ATOM 1568 N N . ALA A 1 201 ? 1.812 14.862 7.144 1.00 64.19 201 ALA A N 1
ATOM 1569 C CA . ALA A 1 201 ? 1.234 16.193 7.320 1.00 64.19 201 ALA A CA 1
ATOM 1570 C C . ALA A 1 201 ? 0.158 16.479 6.247 1.00 64.19 201 ALA A C 1
ATOM 1572 O O . ALA A 1 201 ? 0.287 16.049 5.093 1.00 64.19 201 ALA A O 1
ATOM 1573 N N . SER A 1 202 ? -0.907 17.193 6.635 1.00 62.00 202 SER A N 1
ATOM 1574 C CA . SER A 1 202 ? -2.086 17.459 5.791 1.00 62.00 202 SER A CA 1
ATOM 1575 C C . SER A 1 202 ? -1.744 18.182 4.487 1.00 62.00 202 SER A C 1
ATOM 1577 O O . SER A 1 202 ? -2.365 17.909 3.464 1.00 62.00 202 SER A O 1
ATOM 1579 N N . ASP A 1 203 ? -0.696 19.008 4.504 1.00 69.00 203 ASP A N 1
ATOM 1580 C CA . ASP A 1 203 ? -0.190 19.733 3.341 1.00 69.00 203 ASP A CA 1
ATOM 1581 C C . ASP A 1 203 ? 1.148 19.141 2.896 1.00 69.00 203 ASP A C 1
ATOM 1583 O O . ASP A 1 203 ? 2.217 19.687 3.172 1.00 69.00 203 ASP A O 1
ATOM 1587 N N . THR A 1 204 ? 1.103 17.987 2.231 1.00 70.06 204 THR A N 1
ATOM 1588 C CA . THR A 1 204 ? 2.288 17.313 1.681 1.00 70.06 204 THR A CA 1
ATOM 1589 C C . THR A 1 204 ? 2.184 17.144 0.172 1.00 70.06 204 THR A C 1
ATOM 1591 O O . THR A 1 204 ? 1.107 16.921 -0.381 1.00 70.06 204 THR A O 1
ATOM 1594 N N . VAL A 1 205 ? 3.326 17.238 -0.501 1.00 72.25 205 VAL A N 1
ATOM 1595 C CA . VAL A 1 205 ? 3.478 16.882 -1.914 1.00 72.25 205 VAL A CA 1
ATOM 1596 C C . VAL A 1 205 ? 4.257 15.585 -2.033 1.00 72.25 205 VAL A C 1
ATOM 1598 O O . VAL A 1 205 ? 5.144 15.304 -1.222 1.00 72.25 205 VAL A O 1
ATOM 1601 N N . LEU A 1 206 ? 3.922 14.801 -3.053 1.00 74.50 206 LEU A N 1
ATOM 1602 C CA . LEU A 1 206 ? 4.652 13.585 -3.356 1.00 74.50 206 LEU A CA 1
ATOM 1603 C C . LEU A 1 206 ? 5.863 13.922 -4.228 1.00 74.50 206 LEU A C 1
ATOM 1605 O O . LEU A 1 206 ? 5.708 14.566 -5.269 1.00 74.50 206 LEU A O 1
ATOM 1609 N N . VAL A 1 207 ? 7.042 13.478 -3.795 1.00 75.12 207 VAL A N 1
ATOM 1610 C CA . VAL A 1 207 ? 8.312 13.754 -4.468 1.00 75.12 207 VAL A CA 1
ATOM 1611 C C . VAL A 1 207 ? 9.078 12.461 -4.719 1.00 75.12 207 VAL A C 1
ATOM 1613 O O . VAL A 1 207 ? 9.237 11.640 -3.811 1.00 75.12 207 VAL A O 1
ATOM 1616 N N . ALA A 1 208 ? 9.579 12.315 -5.945 1.00 74.25 208 ALA A N 1
ATOM 1617 C CA . ALA A 1 208 ? 10.565 11.309 -6.304 1.00 74.25 208 ALA A CA 1
ATOM 1618 C C . ALA A 1 208 ? 11.960 11.804 -5.899 1.00 74.25 208 ALA A C 1
ATOM 1620 O O . ALA A 1 208 ? 12.414 12.853 -6.368 1.00 74.25 208 ALA A O 1
ATOM 1621 N N . MET A 1 209 ? 12.643 11.065 -5.023 1.00 71.25 209 MET A N 1
ATOM 1622 C CA . MET A 1 209 ? 13.995 11.401 -4.572 1.00 71.25 209 MET A CA 1
ATOM 1623 C C . MET A 1 209 ? 14.958 10.241 -4.775 1.00 71.25 209 MET A C 1
ATOM 1625 O O . MET A 1 209 ? 14.560 9.080 -4.754 1.00 71.25 209 MET A O 1
ATOM 1629 N N . ILE A 1 210 ? 16.236 10.587 -4.910 1.00 69.88 210 ILE A N 1
ATOM 1630 C CA . ILE A 1 210 ? 17.368 9.664 -4.848 1.00 69.88 210 ILE A CA 1
ATOM 1631 C C . ILE A 1 210 ? 18.183 10.052 -3.613 1.00 69.88 210 ILE A C 1
ATOM 1633 O O . ILE A 1 210 ? 18.567 11.222 -3.470 1.00 69.88 210 ILE A O 1
ATOM 1637 N N . ASP A 1 211 ? 18.390 9.106 -2.700 1.00 65.88 211 ASP A N 1
ATOM 1638 C CA . ASP A 1 211 ? 19.204 9.330 -1.508 1.00 65.88 211 ASP A CA 1
ATOM 1639 C C . ASP A 1 211 ? 20.713 9.313 -1.817 1.00 65.88 211 ASP A C 1
ATOM 1641 O O . ASP A 1 211 ? 21.144 9.214 -2.968 1.00 65.88 211 ASP A O 1
ATOM 1645 N N . GLN A 1 212 ? 21.537 9.497 -0.783 1.00 64.44 212 GLN A N 1
ATOM 1646 C CA . GLN A 1 212 ? 22.996 9.556 -0.933 1.00 64.44 212 GLN A CA 1
ATOM 1647 C C . GLN A 1 212 ? 23.607 8.220 -1.377 1.00 64.44 212 GLN A C 1
ATOM 1649 O O . GLN A 1 212 ? 24.676 8.227 -1.984 1.00 64.44 212 GLN A O 1
ATOM 1654 N N . ASP A 1 213 ? 22.909 7.111 -1.130 1.00 61.91 213 ASP A N 1
ATOM 1655 C CA . ASP A 1 213 ? 23.314 5.758 -1.509 1.00 61.91 213 ASP A CA 1
ATOM 1656 C C . ASP A 1 213 ? 22.797 5.377 -2.910 1.00 61.91 213 ASP A C 1
ATOM 1658 O O . ASP A 1 213 ? 22.988 4.252 -3.376 1.00 61.91 213 ASP A O 1
ATOM 1662 N N . GLY A 1 214 ? 22.149 6.316 -3.610 1.00 64.31 214 GLY A N 1
ATOM 1663 C CA . GLY A 1 214 ? 21.585 6.099 -4.939 1.00 64.31 214 GLY A CA 1
ATOM 1664 C C . GLY A 1 214 ? 20.248 5.353 -4.926 1.00 64.31 214 GLY A C 1
ATOM 1665 O O . GLY A 1 214 ? 19.759 4.962 -5.990 1.00 64.31 214 GLY A O 1
ATOM 1666 N N . ILE A 1 215 ? 19.632 5.151 -3.758 1.00 68.06 215 ILE A N 1
ATOM 1667 C CA . ILE A 1 215 ? 18.338 4.482 -3.644 1.00 68.06 215 ILE A CA 1
ATOM 1668 C C . ILE A 1 215 ? 17.247 5.487 -3.997 1.00 68.06 215 ILE A C 1
ATOM 1670 O O . ILE A 1 215 ? 17.133 6.558 -3.398 1.00 68.06 215 ILE A O 1
ATOM 1674 N N . SER A 1 216 ? 16.427 5.132 -4.986 1.00 74.50 216 SER A N 1
ATOM 1675 C CA . SER A 1 216 ? 15.278 5.948 -5.365 1.00 74.50 216 SER A CA 1
ATOM 1676 C C . SER A 1 216 ? 14.066 5.587 -4.505 1.00 74.50 216 SER A C 1
ATOM 1678 O O . SER A 1 216 ? 13.815 4.413 -4.213 1.00 74.50 216 SER A O 1
ATOM 1680 N N . GLY A 1 217 ? 13.305 6.595 -4.087 1.00 77.12 217 GLY A N 1
ATOM 1681 C CA . GLY A 1 217 ? 12.149 6.415 -3.216 1.00 77.12 217 GLY A CA 1
ATOM 1682 C C . GLY A 1 217 ? 11.162 7.576 -3.278 1.00 77.12 217 GLY A C 1
ATOM 1683 O O . GLY A 1 217 ? 11.522 8.718 -3.576 1.00 77.12 217 GLY A O 1
ATOM 1684 N N . TRP A 1 218 ? 9.895 7.259 -3.022 1.00 81.00 218 TRP A N 1
ATOM 1685 C CA . TRP A 1 218 ? 8.832 8.245 -2.895 1.00 81.00 218 TRP A CA 1
ATOM 1686 C C . TRP A 1 218 ? 8.749 8.739 -1.459 1.00 81.00 218 TRP A C 1
ATOM 1688 O O . TRP A 1 218 ? 8.734 7.947 -0.512 1.00 81.00 218 TRP A O 1
ATOM 1698 N N . VAL A 1 219 ? 8.635 10.056 -1.306 1.00 78.12 219 VAL A N 1
ATOM 1699 C CA . VAL A 1 219 ? 8.456 10.693 -0.003 1.00 78.12 219 VAL A CA 1
ATOM 1700 C C . VAL A 1 219 ? 7.340 11.725 -0.029 1.00 78.12 219 VAL A C 1
ATOM 1702 O O . VAL A 1 219 ? 7.063 12.357 -1.050 1.00 78.12 219 VAL A O 1
ATOM 1705 N N . ASN A 1 220 ? 6.735 11.920 1.137 1.00 78.50 220 ASN A N 1
ATOM 1706 C CA . ASN A 1 220 ? 5.811 13.013 1.385 1.00 78.50 220 ASN A CA 1
ATOM 1707 C C . ASN A 1 220 ? 6.589 14.183 1.984 1.00 78.50 220 ASN A C 1
ATOM 1709 O O . ASN A 1 220 ? 7.070 14.094 3.112 1.00 78.50 220 ASN A O 1
ATOM 1713 N N . VAL A 1 221 ? 6.717 15.272 1.227 1.00 73.12 221 VAL A N 1
ATOM 1714 C CA . VAL A 1 221 ? 7.405 16.488 1.680 1.00 73.12 221 VAL A CA 1
ATOM 1715 C C . VAL A 1 221 ? 6.361 17.512 2.121 1.00 73.12 221 VAL A C 1
ATOM 1717 O O . VAL A 1 221 ? 5.502 17.869 1.309 1.00 73.12 221 VAL A O 1
ATOM 1720 N N . PRO A 1 222 ? 6.396 17.999 3.376 1.00 75.19 222 PRO A N 1
ATOM 1721 C CA . PRO A 1 222 ? 5.514 19.072 3.815 1.00 75.19 222 PRO A CA 1
ATOM 1722 C C . PRO A 1 222 ? 5.715 20.325 2.962 1.00 75.19 222 PRO A C 1
ATOM 1724 O O . PRO A 1 222 ? 6.845 20.759 2.740 1.00 75.19 222 PRO A O 1
ATOM 1727 N N . VAL A 1 223 ? 4.624 20.946 2.519 1.00 71.12 223 VAL A N 1
ATOM 1728 C CA . VAL A 1 223 ? 4.653 22.164 1.693 1.00 71.12 223 VAL A CA 1
ATOM 1729 C C . VAL A 1 223 ? 5.400 23.295 2.405 1.00 71.12 223 VAL A C 1
ATOM 1731 O O . VAL A 1 223 ? 6.088 24.090 1.771 1.00 71.12 223 VAL A O 1
ATOM 1734 N N . GLU A 1 224 ? 5.339 23.345 3.734 1.00 68.62 224 GLU A N 1
ATOM 1735 C CA . GLU A 1 224 ? 6.089 24.309 4.541 1.00 68.62 224 GLU A CA 1
ATOM 1736 C C . GLU A 1 224 ? 7.615 24.138 4.471 1.00 68.62 224 GLU A C 1
ATOM 1738 O O . GLU A 1 224 ? 8.334 25.136 4.555 1.00 68.62 224 GLU A O 1
ATOM 1743 N N . MET A 1 225 ? 8.109 22.912 4.259 1.00 64.69 225 MET A N 1
ATOM 1744 C CA . MET A 1 225 ? 9.536 22.617 4.079 1.00 64.69 225 MET A CA 1
ATOM 1745 C C . MET A 1 225 ? 10.038 23.002 2.685 1.00 64.69 225 MET A C 1
ATOM 1747 O O . MET A 1 225 ? 11.242 23.060 2.457 1.00 64.69 225 MET A O 1
ATOM 1751 N N . LEU A 1 226 ? 9.129 23.328 1.763 1.00 65.50 226 LEU A N 1
ATOM 1752 C CA . LEU A 1 226 ? 9.472 23.831 0.436 1.00 65.50 226 LEU A CA 1
ATOM 1753 C C . LEU A 1 226 ? 9.798 25.338 0.441 1.00 65.50 226 LEU A C 1
ATOM 1755 O O . LEU A 1 226 ? 10.063 25.913 -0.610 1.00 65.50 226 LEU A O 1
ATOM 1759 N N . LYS A 1 227 ? 9.781 26.017 1.597 1.00 55.47 227 LYS A N 1
ATOM 1760 C CA . LYS A 1 227 ? 10.086 27.455 1.696 1.00 55.47 227 LYS A CA 1
ATOM 1761 C C . LYS A 1 227 ? 11.529 27.783 1.259 1.00 55.47 227 LYS A C 1
ATOM 1763 O O . LYS A 1 227 ? 12.428 26.956 1.397 1.00 55.47 227 LYS A O 1
ATOM 1768 N N . PRO A 1 228 ? 11.772 29.002 0.732 1.00 46.88 228 PRO A N 1
ATOM 1769 C CA . PRO A 1 228 ? 12.954 29.336 -0.058 1.00 46.88 228 PRO A CA 1
ATOM 1770 C C . PRO A 1 228 ? 14.190 29.551 0.825 1.00 46.88 228 PRO A C 1
ATOM 1772 O O . PRO A 1 228 ? 14.627 30.674 1.056 1.00 46.88 228 PRO A O 1
ATOM 1775 N N . GLN A 1 229 ? 14.782 28.465 1.303 1.00 42.53 229 GLN A N 1
ATOM 1776 C CA . GLN A 1 229 ? 16.189 28.426 1.690 1.00 42.53 229 GLN A CA 1
ATOM 1777 C C . GLN A 1 229 ? 16.855 27.288 0.914 1.00 42.53 229 GLN A C 1
ATOM 1779 O O . GLN A 1 229 ? 17.074 26.194 1.416 1.00 42.53 229 GLN A O 1
ATOM 1784 N N . GLY A 1 230 ? 17.128 27.555 -0.367 1.00 41.31 230 GLY A N 1
ATOM 1785 C CA . GLY A 1 230 ? 18.037 26.752 -1.194 1.00 41.31 230 GLY A CA 1
ATOM 1786 C C . GLY A 1 230 ? 17.398 25.768 -2.176 1.00 41.31 230 GLY A C 1
ATOM 1787 O O . GLY A 1 230 ? 18.054 25.394 -3.144 1.00 41.31 230 GLY A O 1
ATOM 1788 N N . LEU A 1 231 ? 16.125 25.401 -2.015 1.00 41.97 231 LEU A N 1
ATOM 1789 C CA . LEU A 1 231 ? 15.398 24.616 -3.017 1.00 41.97 231 LEU A CA 1
ATOM 1790 C C . LEU A 1 231 ? 14.731 25.563 -4.019 1.00 41.97 231 LEU A C 1
ATOM 1792 O O . LEU A 1 231 ? 13.717 26.194 -3.731 1.00 41.97 231 LEU A O 1
ATOM 1796 N N . SER A 1 232 ? 15.342 25.711 -5.196 1.00 38.41 232 SER A N 1
ATOM 1797 C CA . SER A 1 232 ? 14.797 26.492 -6.311 1.00 38.41 232 SER A CA 1
ATOM 1798 C C . SER A 1 232 ? 13.460 25.894 -6.770 1.00 38.41 232 SER A C 1
ATOM 1800 O O . SER A 1 232 ? 13.416 24.988 -7.599 1.00 38.41 232 SER A O 1
ATOM 1802 N N . LEU A 1 233 ? 12.356 26.407 -6.222 1.00 44.56 233 LEU A N 1
ATOM 1803 C CA . LEU A 1 233 ? 10.972 26.093 -6.592 1.00 44.56 233 LEU A CA 1
ATOM 1804 C C . LEU A 1 233 ? 10.579 26.685 -7.961 1.00 44.56 233 LEU A C 1
ATOM 1806 O O . LEU A 1 233 ? 9.557 27.357 -8.102 1.00 44.56 233 LEU A O 1
ATOM 1810 N N . ARG A 1 234 ? 11.348 26.417 -9.018 1.00 34.41 234 ARG A N 1
ATOM 1811 C CA . ARG A 1 234 ? 10.837 26.570 -10.390 1.00 34.41 234 ARG A CA 1
ATOM 1812 C C . ARG A 1 234 ? 10.021 25.336 -10.769 1.00 34.41 234 ARG A C 1
ATOM 1814 O O . ARG A 1 234 ? 10.437 24.580 -11.632 1.00 34.41 234 ARG A O 1
ATOM 1821 N N . LEU A 1 235 ? 8.895 25.097 -10.091 1.00 39.12 235 LEU A N 1
ATOM 1822 C CA . LEU A 1 235 ? 7.993 23.983 -10.427 1.00 39.12 235 LEU A CA 1
ATOM 1823 C C . LEU A 1 235 ? 6.578 24.117 -9.821 1.00 39.12 235 LEU A C 1
ATOM 1825 O O . LEU A 1 235 ? 5.956 23.139 -9.420 1.00 39.12 235 LEU A O 1
ATOM 1829 N N . ILE A 1 236 ? 6.034 25.342 -9.787 1.00 37.56 236 ILE A N 1
ATOM 1830 C CA . ILE A 1 236 ? 4.594 25.595 -9.537 1.00 37.56 236 ILE A CA 1
ATOM 1831 C C . ILE A 1 236 ? 3.886 26.186 -10.784 1.00 37.56 236 ILE A C 1
ATOM 1833 O O . ILE A 1 236 ? 2.663 26.306 -10.811 1.00 37.56 236 ILE A O 1
ATOM 1837 N N . GLU A 1 237 ? 4.597 26.453 -11.886 1.00 30.14 237 GLU A N 1
ATOM 1838 C CA . GLU A 1 237 ? 4.013 26.953 -13.148 1.00 30.14 237 GLU A CA 1
ATOM 1839 C C . GLU A 1 237 ? 3.743 25.842 -14.178 1.00 30.14 237 GLU A C 1
ATOM 1841 O O . GLU A 1 237 ? 4.155 25.914 -15.330 1.00 30.14 237 GLU A O 1
ATOM 1846 N N . ALA A 1 238 ? 3.029 24.789 -13.788 1.00 31.61 238 ALA A N 1
ATOM 1847 C CA . ALA A 1 238 ? 2.485 23.827 -14.753 1.00 31.61 238 ALA A CA 1
ATOM 1848 C C . ALA A 1 238 ? 1.132 23.258 -14.298 1.00 31.61 238 ALA A C 1
ATOM 1850 O O . ALA A 1 238 ? 0.870 22.073 -14.424 1.00 31.61 238 ALA A O 1
ATOM 1851 N N . ALA A 1 239 ? 0.260 24.100 -13.732 1.00 30.70 239 ALA A N 1
ATOM 1852 C CA . ALA A 1 239 ? -1.149 23.743 -13.504 1.00 30.70 239 ALA A CA 1
ATOM 1853 C C . ALA A 1 239 ? -2.116 24.945 -13.480 1.00 30.70 239 ALA A C 1
ATOM 1855 O O . ALA A 1 239 ? -3.323 24.755 -13.379 1.00 30.70 239 ALA A O 1
ATOM 1856 N N . THR A 1 240 ? -1.631 26.188 -13.602 1.00 28.42 240 THR A N 1
ATOM 1857 C CA . THR A 1 240 ? -2.481 27.396 -13.672 1.00 28.42 240 THR A CA 1
ATOM 1858 C C . THR A 1 240 ? -2.866 27.812 -15.089 1.00 28.42 240 THR A C 1
ATOM 1860 O O . THR A 1 240 ? -3.633 28.757 -15.245 1.00 28.42 240 THR A O 1
ATOM 1863 N N . LYS A 1 241 ? -2.476 27.072 -16.137 1.00 30.64 241 LYS A N 1
ATOM 1864 C CA . LYS A 1 241 ? -3.182 27.159 -17.427 1.00 30.64 241 LYS A CA 1
ATOM 1865 C C . LYS A 1 241 ? -4.470 26.333 -17.379 1.00 30.64 241 LYS A C 1
ATOM 1867 O O . LYS A 1 241 ? -4.698 25.452 -18.202 1.00 30.64 241 LYS A O 1
ATOM 1872 N N . GLN A 1 242 ? -5.363 26.689 -16.453 1.00 32.19 242 GLN A N 1
ATOM 1873 C CA . GLN A 1 242 ? -6.771 26.679 -16.818 1.00 32.19 242 GLN A CA 1
ATOM 1874 C C . GLN A 1 242 ? -6.880 27.572 -18.054 1.00 32.19 242 GLN A C 1
ATOM 1876 O O . GLN A 1 242 ? -6.446 28.725 -18.052 1.00 32.19 242 GLN A O 1
ATOM 1881 N N . LYS A 1 243 ? -7.421 27.016 -19.138 1.00 31.20 243 LYS A N 1
ATOM 1882 C CA . LYS A 1 243 ? -8.036 27.822 -20.186 1.00 31.20 243 LYS A CA 1
ATOM 1883 C C . LYS A 1 243 ? -8.976 28.804 -19.484 1.00 31.20 243 LYS A C 1
ATOM 1885 O O . LYS A 1 243 ? -10.087 28.422 -19.129 1.00 31.20 243 LYS A O 1
ATOM 1890 N N . ASN A 1 244 ? -8.570 30.064 -19.362 1.00 30.02 244 ASN A N 1
ATOM 1891 C CA . ASN A 1 244 ? -9.527 31.154 -19.433 1.00 30.02 244 ASN A CA 1
ATOM 1892 C C . ASN A 1 244 ? -10.109 31.098 -20.848 1.00 30.02 244 ASN A C 1
ATOM 1894 O O . ASN A 1 244 ? -9.603 31.703 -21.788 1.00 30.02 244 ASN A O 1
ATOM 1898 N N . ARG A 1 245 ? -11.129 30.252 -21.010 1.00 32.91 245 ARG A N 1
ATOM 1899 C CA . ARG A 1 245 ? -12.187 30.498 -21.974 1.00 32.91 245 ARG A CA 1
ATOM 1900 C C . ARG A 1 245 ? -13.063 31.566 -21.342 1.00 32.91 245 ARG A C 1
ATOM 1902 O O . ARG A 1 245 ? -13.825 31.264 -20.431 1.00 32.91 245 ARG A O 1
ATOM 1909 N N . THR A 1 246 ? -12.978 32.769 -21.876 1.00 33.12 246 THR A N 1
ATOM 1910 C CA . THR A 1 246 ? -14.044 33.758 -21.770 1.00 33.12 246 THR A CA 1
ATOM 1911 C C . THR A 1 246 ? -14.045 34.557 -23.068 1.00 33.12 246 THR A C 1
ATOM 1913 O O . THR A 1 246 ? -13.069 35.241 -23.350 1.00 33.12 246 THR A O 1
ATOM 1916 N N . PHE A 1 247 ? -15.120 34.320 -23.831 1.00 37.38 247 PHE A N 1
ATOM 1917 C CA . PHE A 1 247 ? -15.684 35.005 -25.006 1.00 37.38 247 PHE A CA 1
ATOM 1918 C C . PHE A 1 247 ? -14.748 35.738 -25.972 1.00 37.38 247 PHE A C 1
ATOM 1920 O O . PHE A 1 247 ? -14.253 36.831 -25.630 1.00 37.38 247 PHE A O 1
#

Secondary structure (DSSP, 8-state):
--EEEEEPPP----HHHHHHHHHHHHHHHHHHHHHGGG-GGGG---SS--HHHHHHHHHHHHHIIIIIS----S-TTS--S-TTTT--HHHHHHHHHH-TTTS-HHHHHHHHHHHHHHHHHHHHHHHGGGSSS-TT---HHHHHHHHHHHHHHHHHT--HHHHHHHTPPPHHHHHHHHHHHHHHHTPPPP-PPPPTT----SSEEEEEEE-TTS-EEEEEEEGGGGSSSS-----S-SS--------

Radius of gyration: 20.97 Å; chains: 1; bounding box: 46×51×61 Å

pLDDT: mean 76.48, std 18.5, range [28.42, 95.12]

Sequence (247 aa):
MEISALLRRTSVTDPGATAQFGCLTQDLHQQLSMHGKEASALQELPEERTPQRVIMSMQASNYLLTSLYDKEKLHDNVATTNPFKGMDRLSLSHIAFEGGQAFTAIERQVAFMTLTDRDLEFRNQTFDLSDPLNPGDENALWGILASYLRDAQMASGMSESERAWRGWMPADALHAQARSILDRHGQKTADFPAYSNLKGASDTVLVAMIDQDGISGWVNVPVEMLKPQGLSLRLIEAATKQKNRTF

Foldseek 3Di:
DDWDDWDDDDQDDDPVLLVVLVVLVVLVVVQCVPPNLHRVLLVDAAPDDDPLRRLLLLLLQLLCQVVPVVHHRDDPPHHNDQQALAAFLLVLQCCQRVVPRRHGSSNNVSSVVSNVVLLVVLCVVLVCVLDDDDPPDPPPVSNVLSVLQSLLLLLQSHRPSRCVSVVHDHSVVSVVVSVVSCVVPVDDDDDRDHRPRSDDPPAWIWIWDQDPVRHIHIDTHHPVNCPPPPNPPPDPPPPPPPPPPDD